Protein AF-A0A1G5MGB8-F1 (afdb_monomer)

Mean predicted aligned error: 14.26 Å

Radius of gyration: 26.63 Å; Cα contacts (8 Å, |Δi|>4): 140; chains: 1; bounding box: 80×31×88 Å

pLDDT: mean 70.7, std 16.11, range [37.38, 91.5]

Organism: NCBI:txid1120955

Secondary structure (DSSP, 8-state):
--SSSHHHHHHHHHHHHHHHHHHHHHHHHHHHHHHHHHHHHHHHHHHHHHHHHHHHHHHS-TTS-HHHHHHHHHHHHHHH-HHHHHHHHHHHHHHHHTT--------HHHHHHHHHHHH-HHHHHHHHHHHHHHHHHHHHHH-SS-HHHHHHHHHH--HHHHHHHHHHHHHHHHSTTS--------TT-PPP--------

Sequence (200 aa):
MTEMIGGALFRDVGIWLPLLVALFVAAYWRVWRLEQRADVLDLAREASEDFYDMAESVLSDPAAPEEVKRALYDVARAVTEQDAGHEIYQLVLQSTLKEELRPRAKGGLTTAMDQLRRHRSDLYENAEGAFRAGLAAILLGHAGFDRKMSVTVVRSARYPILMRLVEMIEKFFSGPDGVRLSDGDTSNRPGPSAGCADAA

Solvent-accessible surface area (backbone atoms only — not comparable to full-atom values): 11384 Å² total; per-residue (Å²): 144,81,80,83,69,70,63,61,63,57,58,53,52,66,56,51,50,59,50,52,50,52,51,50,52,51,50,50,54,51,51,54,55,47,52,56,48,49,59,38,46,52,52,14,46,52,24,41,52,54,14,50,62,27,39,49,62,41,62,72,36,88,84,50,54,67,58,56,46,51,44,50,52,50,44,50,47,26,58,70,35,68,69,54,16,44,54,51,42,52,52,51,51,54,38,62,73,64,65,62,75,60,90,70,80,85,50,71,50,57,50,50,49,56,47,30,52,75,78,37,52,70,57,29,51,31,46,54,48,14,57,50,22,30,52,37,15,24,37,42,64,54,49,82,85,48,72,71,60,43,55,52,50,59,77,63,52,51,67,73,53,47,53,49,55,48,55,48,50,41,45,49,65,69,37,100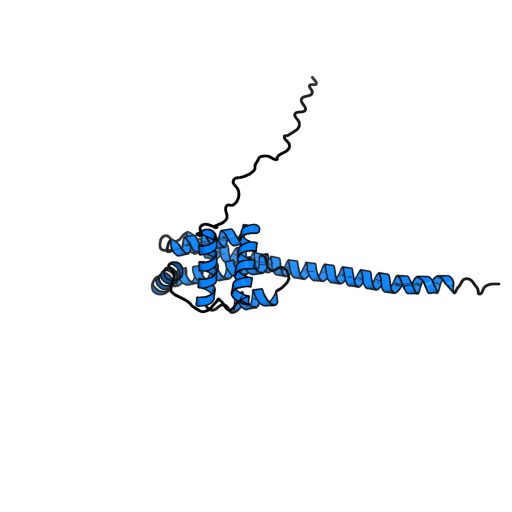,77,24,73,83,74,65,78,79,80,73,87,74,69,83,71,83,80,85,75,86,73,90,79,134

Nearest PDB structures (foldseek):
  4daj-assembly6_D  TM=2.825E-01  e=1.770E+00  Rattus norvegicus
  8j07-assembly1_8G  TM=2.361E-01  e=3.016E+00  Homo sapiens

Structure (mmCIF, N/CA/C/O backbone):
data_AF-A0A1G5MGB8-F1
#
_entry.id   AF-A0A1G5MGB8-F1
#
loop_
_atom_site.group_PDB
_atom_site.id
_atom_site.type_symbol
_atom_site.label_atom_id
_atom_site.label_alt_id
_atom_site.label_comp_id
_atom_site.label_asym_id
_atom_site.label_entity_id
_atom_site.label_seq_id
_atom_site.pdbx_PDB_ins_code
_atom_site.Cartn_x
_atom_site.Cartn_y
_atom_site.Cartn_z
_atom_site.occupancy
_atom_site.B_iso_or_equiv
_atom_site.auth_seq_id
_atom_site.auth_comp_id
_atom_site.auth_asym_id
_atom_site.auth_atom_id
_atom_site.pdbx_PDB_model_num
ATOM 1 N N . MET A 1 1 ? 40.530 -7.115 -64.329 1.00 50.44 1 MET A N 1
ATOM 2 C CA . MET A 1 1 ? 39.493 -6.143 -63.909 1.00 50.44 1 MET A CA 1
ATOM 3 C C . MET A 1 1 ? 38.501 -6.830 -62.967 1.00 50.44 1 MET A C 1
ATOM 5 O O . MET A 1 1 ? 37.344 -7.000 -63.320 1.00 50.44 1 MET A O 1
ATOM 9 N N . THR A 1 2 ? 38.942 -7.272 -61.787 1.00 53.19 2 THR A N 1
ATOM 10 C CA . THR A 1 2 ? 38.096 -8.055 -60.855 1.00 53.19 2 THR A CA 1
ATOM 11 C C . THR A 1 2 ? 38.313 -7.701 -59.380 1.00 53.19 2 THR A C 1
ATOM 13 O O . THR A 1 2 ? 37.745 -8.355 -58.518 1.00 53.19 2 THR A O 1
ATOM 16 N N . GLU A 1 3 ? 39.064 -6.640 -59.061 1.00 53.12 3 GLU A N 1
ATOM 17 C CA . GLU A 1 3 ? 39.372 -6.282 -57.662 1.00 53.12 3 GLU A CA 1
ATOM 18 C C . GLU A 1 3 ? 38.582 -5.086 -57.102 1.00 53.12 3 GLU A C 1
ATOM 20 O O . GLU A 1 3 ? 38.724 -4.759 -55.930 1.00 53.12 3 GLU A O 1
ATOM 25 N N . MET A 1 4 ? 37.699 -4.442 -57.874 1.00 53.97 4 MET A N 1
ATOM 26 C CA . MET A 1 4 ? 37.027 -3.211 -57.411 1.00 53.97 4 MET A CA 1
ATOM 27 C C . MET A 1 4 ? 35.631 -3.390 -56.790 1.00 53.97 4 MET A C 1
ATOM 29 O O . MET A 1 4 ? 35.046 -2.406 -56.352 1.00 53.97 4 MET A O 1
ATOM 33 N N . ILE A 1 5 ? 35.090 -4.611 -56.693 1.00 55.75 5 ILE A N 1
ATOM 34 C CA . ILE A 1 5 ? 33.711 -4.822 -56.193 1.00 55.75 5 ILE A CA 1
ATOM 35 C C . ILE A 1 5 ? 33.676 -5.243 -54.705 1.00 55.75 5 ILE A C 1
ATOM 37 O O . ILE A 1 5 ? 32.670 -5.048 -54.028 1.00 55.75 5 ILE A O 1
ATOM 41 N N . GLY A 1 6 ? 34.787 -5.731 -54.139 1.00 51.41 6 GLY A N 1
ATOM 42 C CA . GLY A 1 6 ? 34.826 -6.233 -52.754 1.00 51.41 6 GLY A CA 1
ATOM 43 C C . GLY A 1 6 ? 34.806 -5.164 -51.649 1.00 51.41 6 GLY A C 1
ATOM 44 O O . GLY A 1 6 ? 34.454 -5.469 -50.512 1.00 51.41 6 GLY A O 1
ATOM 45 N N . GLY A 1 7 ? 35.159 -3.911 -51.957 1.00 52.97 7 GLY A N 1
ATOM 46 C CA . GLY A 1 7 ? 35.326 -2.853 -50.948 1.00 52.97 7 GLY A CA 1
ATOM 47 C C . GLY A 1 7 ? 34.038 -2.131 -50.530 1.00 52.97 7 GLY A C 1
ATOM 48 O O . GLY A 1 7 ? 33.951 -1.647 -49.403 1.00 52.97 7 GLY A O 1
ATOM 49 N N . ALA A 1 8 ? 33.030 -2.065 -51.406 1.00 53.06 8 ALA A N 1
ATOM 50 C CA . ALA A 1 8 ? 31.786 -1.341 -51.122 1.00 53.06 8 ALA A CA 1
ATOM 51 C C . ALA A 1 8 ? 30.868 -2.120 -50.162 1.00 53.06 8 ALA A C 1
ATOM 53 O O . ALA A 1 8 ? 30.361 -1.555 -49.198 1.00 53.06 8 ALA A O 1
ATOM 54 N N . LEU A 1 9 ? 30.752 -3.440 -50.350 1.00 53.44 9 LEU A N 1
ATOM 55 C CA . LEU A 1 9 ? 29.921 -4.307 -49.504 1.00 53.44 9 LEU A CA 1
ATOM 56 C C . LEU A 1 9 ? 30.418 -4.388 -48.050 1.00 53.44 9 LEU A C 1
ATOM 58 O O . LEU A 1 9 ? 29.609 -4.442 -47.129 1.00 53.44 9 LEU A O 1
ATOM 62 N N . PHE A 1 10 ? 31.732 -4.341 -47.814 1.00 52.97 10 PHE A N 1
ATOM 63 C CA . PHE A 1 10 ? 32.290 -4.398 -46.455 1.00 52.97 10 PHE A CA 1
ATOM 64 C C . PHE A 1 10 ? 32.086 -3.104 -45.655 1.00 52.97 10 PHE A C 1
ATOM 66 O O . PHE A 1 10 ? 31.987 -3.142 -44.427 1.00 52.97 10 PHE A O 1
ATOM 73 N N . ARG A 1 11 ? 32.006 -1.955 -46.337 1.00 57.09 11 ARG A N 1
ATOM 74 C CA . ARG A 1 11 ? 31.851 -0.645 -45.695 1.00 57.09 11 ARG A CA 1
ATOM 75 C C . ARG A 1 11 ? 30.416 -0.400 -45.224 1.00 57.09 11 ARG A C 1
ATOM 77 O O . ARG A 1 11 ? 30.234 0.175 -44.154 1.00 57.09 11 ARG A O 1
ATOM 84 N N . ASP A 1 12 ? 29.430 -0.905 -45.962 1.00 59.41 12 ASP A N 1
ATOM 85 C CA . ASP A 1 12 ? 28.025 -0.841 -45.552 1.00 59.41 12 ASP A CA 1
ATOM 86 C C . ASP A 1 12 ? 27.733 -1.806 -44.392 1.00 59.41 12 ASP A C 1
ATOM 88 O O . ASP A 1 12 ? 27.116 -1.412 -43.401 1.00 59.41 12 ASP A O 1
ATOM 92 N N . VAL A 1 13 ? 28.254 -3.040 -44.429 1.00 60.91 13 VAL A N 1
ATOM 93 C CA . VAL A 1 13 ? 28.070 -4.030 -43.343 1.00 60.91 13 VAL A CA 1
ATOM 94 C C . VAL A 1 13 ? 28.601 -3.517 -41.995 1.00 60.91 13 VAL A C 1
ATOM 96 O O . VAL A 1 13 ? 27.987 -3.769 -40.956 1.00 60.91 13 VAL A O 1
ATOM 99 N N . GLY A 1 14 ? 29.688 -2.736 -42.001 1.00 66.00 14 GLY A N 1
ATOM 100 C CA . GLY A 1 14 ? 30.267 -2.142 -40.792 1.00 66.00 14 GLY A CA 1
ATOM 101 C C . GLY A 1 14 ? 29.376 -1.112 -40.083 1.00 66.00 14 GLY A C 1
ATOM 102 O O . GLY A 1 14 ? 29.539 -0.909 -38.883 1.00 66.00 14 GLY A O 1
ATOM 103 N N . ILE A 1 15 ? 28.420 -0.491 -40.786 1.00 76.38 15 ILE A N 1
ATOM 104 C CA . ILE A 1 15 ? 27.471 0.487 -40.220 1.00 76.38 15 ILE A CA 1
ATOM 105 C C . ILE A 1 15 ? 26.174 -0.204 -39.782 1.00 76.38 15 ILE A C 1
ATOM 107 O O . ILE A 1 15 ? 25.608 0.143 -38.745 1.00 76.38 15 ILE A O 1
ATOM 111 N N . TRP A 1 16 ? 25.721 -1.218 -40.522 1.00 78.50 16 TRP A N 1
ATOM 112 C CA . TRP A 1 16 ? 24.503 -1.963 -40.186 1.00 78.50 16 TRP A CA 1
ATOM 113 C C . TRP A 1 16 ? 24.659 -2.832 -38.935 1.00 78.50 16 TRP A C 1
ATOM 115 O O . TRP A 1 16 ? 23.718 -2.945 -38.151 1.00 78.50 16 TRP A O 1
ATOM 125 N N . LEU A 1 17 ? 25.846 -3.401 -38.701 1.00 81.31 17 LEU A N 1
ATOM 126 C CA . LEU A 1 17 ? 26.113 -4.247 -37.535 1.00 81.31 17 LEU A CA 1
ATOM 127 C C . LEU A 1 17 ? 25.929 -3.517 -36.182 1.00 81.31 17 LEU A C 1
ATOM 129 O O . LEU A 1 17 ? 25.163 -4.016 -35.356 1.00 81.31 17 LEU A O 1
ATOM 133 N N . PRO A 1 18 ? 26.537 -2.339 -35.920 1.00 83.25 18 PRO A N 1
ATOM 134 C CA . PRO A 1 18 ? 26.309 -1.611 -34.670 1.00 83.25 18 PRO A CA 1
ATOM 135 C C . PRO A 1 18 ? 24.872 -1.093 -34.542 1.00 83.25 18 PRO A C 1
ATOM 137 O O . PRO A 1 18 ? 24.363 -1.010 -33.428 1.00 83.25 18 PRO A O 1
ATOM 140 N N . LEU A 1 19 ? 24.194 -0.795 -35.656 1.00 84.00 19 LEU A N 1
ATOM 141 C CA . LEU A 1 19 ? 22.783 -0.398 -35.665 1.00 84.00 19 LEU A CA 1
ATOM 142 C C . LEU A 1 19 ? 21.877 -1.550 -35.213 1.00 84.00 19 LEU A C 1
ATOM 144 O O . LEU A 1 19 ? 21.017 -1.353 -34.357 1.00 84.00 19 LEU A O 1
ATOM 148 N N . LEU A 1 20 ? 22.116 -2.762 -35.721 1.00 86.69 20 LEU A N 1
ATOM 149 C CA . LEU A 1 20 ? 21.413 -3.972 -35.290 1.00 86.69 20 LEU A CA 1
ATOM 150 C C . LEU A 1 20 ? 21.699 -4.301 -33.824 1.00 86.69 20 LEU A C 1
ATOM 152 O O . LEU A 1 20 ? 20.770 -4.621 -33.086 1.00 86.69 20 LEU A O 1
ATOM 156 N N . VAL A 1 21 ? 22.952 -4.170 -33.377 1.00 87.62 21 VAL A N 1
ATOM 157 C CA . VAL A 1 21 ? 23.316 -4.365 -31.965 1.00 87.62 21 VAL A CA 1
ATOM 158 C C . VAL A 1 21 ? 22.625 -3.329 -31.078 1.00 87.62 21 VAL A C 1
ATOM 160 O O . VAL A 1 21 ? 22.047 -3.700 -30.062 1.00 87.62 21 VAL A O 1
ATOM 163 N N . ALA A 1 22 ? 22.610 -2.050 -31.458 1.00 86.50 22 ALA A N 1
ATOM 164 C CA . ALA A 1 22 ? 21.928 -1.002 -30.700 1.00 86.50 22 ALA A CA 1
ATOM 165 C C . ALA A 1 22 ? 20.413 -1.245 -30.617 1.00 86.50 22 ALA A C 1
ATOM 167 O O . ALA A 1 22 ? 19.818 -1.083 -29.551 1.00 86.50 22 ALA A O 1
ATOM 168 N N . LEU A 1 23 ? 19.794 -1.682 -31.716 1.00 89.00 23 LEU A N 1
ATOM 169 C CA . LEU A 1 23 ? 18.370 -2.0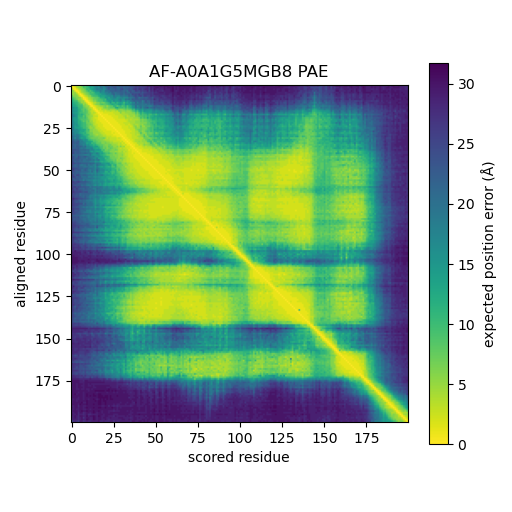08 -31.768 1.00 89.00 23 LEU A CA 1
ATOM 170 C C . LEU A 1 23 ? 18.057 -3.243 -30.911 1.00 89.00 23 LEU A C 1
ATOM 172 O O . LEU A 1 23 ? 17.085 -3.231 -30.158 1.00 89.00 23 LEU A O 1
ATOM 176 N N . PHE A 1 24 ? 18.918 -4.263 -30.943 1.00 88.75 24 PHE A N 1
ATOM 177 C CA . PHE A 1 24 ? 18.805 -5.444 -30.089 1.00 88.75 24 PHE A CA 1
ATOM 178 C C . PHE A 1 24 ? 18.961 -5.093 -28.607 1.00 88.75 24 PHE A C 1
ATOM 180 O O . PHE A 1 24 ? 18.148 -5.519 -27.795 1.00 88.75 24 PHE A O 1
ATOM 187 N N . VAL A 1 25 ? 19.942 -4.260 -28.248 1.00 88.81 25 VAL A N 1
ATOM 188 C CA . VAL A 1 25 ? 20.123 -3.769 -26.873 1.00 88.81 25 VAL A CA 1
ATOM 189 C C . VAL A 1 25 ? 18.907 -2.962 -26.427 1.00 88.81 25 VAL A C 1
ATOM 191 O O . VAL A 1 25 ? 18.418 -3.182 -25.324 1.00 88.81 25 VAL A O 1
ATOM 194 N N . ALA A 1 26 ? 18.368 -2.078 -27.271 1.00 85.75 26 ALA A N 1
ATOM 195 C CA . ALA A 1 26 ? 17.172 -1.300 -26.955 1.00 85.75 26 ALA A CA 1
ATOM 196 C C . ALA A 1 26 ? 15.925 -2.185 -26.780 1.00 85.75 26 ALA A C 1
ATOM 198 O O . ALA A 1 26 ? 15.147 -1.977 -25.847 1.00 85.75 26 ALA A O 1
ATOM 199 N N . ALA A 1 27 ? 15.746 -3.190 -27.643 1.00 84.69 27 ALA A N 1
ATOM 200 C CA . ALA A 1 27 ? 14.667 -4.167 -27.537 1.00 84.69 27 ALA A CA 1
ATOM 201 C C . ALA A 1 27 ? 14.809 -5.021 -26.271 1.00 84.69 27 ALA A C 1
ATOM 203 O O . ALA A 1 27 ? 13.848 -5.151 -25.516 1.00 84.69 27 ALA A O 1
ATOM 204 N N . TYR A 1 28 ? 16.015 -5.514 -25.985 1.00 86.62 28 TYR A N 1
ATOM 205 C CA . TYR A 1 28 ? 16.331 -6.256 -24.768 1.00 86.62 28 TYR A CA 1
ATOM 206 C C . TYR A 1 28 ? 16.045 -5.422 -23.516 1.00 86.62 28 TYR A C 1
ATOM 208 O O . TYR A 1 28 ? 15.374 -5.885 -22.599 1.00 86.62 28 TYR A O 1
ATOM 216 N N . TRP A 1 29 ? 16.455 -4.150 -23.501 1.00 83.69 29 TRP A N 1
ATOM 217 C CA . TRP A 1 29 ? 16.149 -3.229 -22.405 1.00 83.69 29 TRP A CA 1
ATOM 218 C C . TRP A 1 29 ? 14.648 -3.004 -22.224 1.00 83.69 29 TRP A C 1
ATOM 220 O O . TRP A 1 29 ? 14.164 -2.876 -21.099 1.00 83.69 29 TRP A O 1
ATOM 230 N N . ARG A 1 30 ? 13.897 -2.950 -23.328 1.00 77.75 30 ARG A N 1
ATOM 231 C CA . ARG A 1 30 ? 12.441 -2.803 -23.298 1.00 77.75 30 ARG A CA 1
ATOM 232 C C . ARG A 1 30 ? 11.768 -4.050 -22.729 1.00 77.75 30 ARG A C 1
ATOM 234 O O . ARG A 1 30 ? 10.901 -3.896 -21.880 1.00 77.75 30 ARG A O 1
ATOM 241 N N . VAL A 1 31 ? 12.181 -5.244 -23.152 1.00 79.31 31 VAL A N 1
ATOM 242 C CA . VAL A 1 31 ? 11.658 -6.522 -22.638 1.00 79.31 31 VAL A CA 1
ATOM 243 C C . VAL A 1 31 ? 11.987 -6.681 -21.158 1.00 79.31 31 VAL A C 1
ATOM 245 O O . VAL A 1 31 ? 11.083 -6.892 -20.359 1.00 79.31 31 VAL A O 1
ATOM 248 N N . TRP A 1 32 ? 13.238 -6.438 -20.767 1.00 77.56 32 TRP A N 1
ATOM 249 C CA . TRP A 1 32 ? 13.663 -6.502 -19.369 1.00 77.56 32 TRP A CA 1
ATOM 250 C C . TRP A 1 32 ? 12.877 -5.540 -18.463 1.00 77.56 32 TRP A C 1
ATOM 252 O O . TRP A 1 32 ? 12.488 -5.893 -17.352 1.00 77.56 32 TRP A O 1
ATOM 262 N N . ARG A 1 33 ? 12.567 -4.324 -18.940 1.00 73.00 33 ARG A N 1
ATOM 263 C CA . ARG A 1 33 ? 11.677 -3.399 -18.214 1.00 73.00 33 ARG A CA 1
ATOM 264 C C . ARG A 1 33 ? 10.239 -3.900 -18.107 1.00 73.00 33 ARG A C 1
ATOM 266 O O . ARG A 1 33 ? 9.563 -3.540 -17.148 1.00 73.00 33 ARG A O 1
ATOM 273 N N . LEU A 1 34 ? 9.741 -4.622 -19.108 1.00 72.44 34 LEU A N 1
ATOM 274 C CA . LEU A 1 34 ? 8.379 -5.156 -19.097 1.00 72.44 34 LEU A CA 1
ATOM 275 C C . LEU A 1 34 ? 8.262 -6.330 -18.124 1.00 72.44 34 LEU A C 1
ATOM 277 O O . LEU A 1 34 ? 7.314 -6.347 -17.349 1.00 72.44 34 LEU A O 1
ATOM 281 N N . GLU A 1 35 ? 9.249 -7.226 -18.091 1.00 76.00 35 GLU A N 1
ATOM 282 C CA . GLU A 1 35 ? 9.320 -8.318 -17.108 1.00 76.00 35 GLU A CA 1
ATOM 283 C C . GLU A 1 35 ? 9.342 -7.777 -15.676 1.00 76.00 35 GLU A C 1
ATOM 285 O O . GLU A 1 35 ? 8.520 -8.163 -14.855 1.00 76.00 35 GLU A O 1
ATOM 290 N N . GLN A 1 36 ? 10.178 -6.773 -15.393 1.00 71.19 36 GLN A N 1
ATOM 291 C CA . GLN A 1 36 ? 10.198 -6.150 -14.064 1.00 71.19 36 GLN A CA 1
ATOM 292 C C . GLN A 1 36 ? 8.873 -5.503 -13.664 1.00 71.19 36 GLN A C 1
ATOM 294 O O . GLN A 1 36 ? 8.557 -5.434 -12.479 1.00 71.19 36 GLN A O 1
ATOM 299 N N . ARG A 1 37 ? 8.120 -4.973 -14.632 1.00 69.06 37 ARG A N 1
ATOM 300 C CA . ARG A 1 37 ? 6.794 -4.410 -14.367 1.00 69.06 37 ARG A CA 1
ATOM 301 C C . ARG A 1 37 ? 5.775 -5.504 -14.092 1.00 69.06 37 ARG A C 1
ATOM 303 O O . ARG A 1 37 ? 4.953 -5.304 -13.211 1.00 69.06 37 ARG A O 1
ATOM 310 N N . ALA A 1 38 ? 5.845 -6.623 -14.809 1.00 75.50 38 ALA A N 1
ATOM 311 C CA . ALA A 1 38 ? 4.981 -7.771 -14.566 1.00 75.50 38 ALA A CA 1
ATOM 312 C C . ALA A 1 38 ? 5.187 -8.313 -13.144 1.00 75.50 38 ALA A C 1
ATOM 314 O O . ALA A 1 38 ? 4.231 -8.340 -12.381 1.00 75.50 38 ALA A O 1
ATOM 315 N N . ASP A 1 39 ? 6.437 -8.559 -12.732 1.00 74.81 39 ASP A N 1
ATOM 316 C CA . ASP A 1 39 ? 6.750 -9.044 -11.378 1.00 74.81 39 ASP A CA 1
ATOM 317 C C . ASP A 1 39 ? 6.229 -8.106 -10.272 1.00 74.81 39 ASP A C 1
ATOM 319 O O . ASP A 1 39 ? 5.788 -8.542 -9.211 1.00 74.81 39 ASP A O 1
ATOM 323 N N . VAL A 1 40 ? 6.312 -6.788 -10.488 1.00 72.94 40 VAL A N 1
ATOM 324 C CA . VAL A 1 40 ? 5.832 -5.794 -9.515 1.00 72.94 40 VAL A CA 1
ATOM 325 C C . VAL A 1 40 ? 4.307 -5.751 -9.468 1.00 72.94 40 VAL A C 1
ATOM 327 O O . VAL A 1 40 ? 3.751 -5.587 -8.385 1.00 72.94 40 VAL A O 1
ATOM 330 N N . LEU A 1 41 ? 3.638 -5.906 -10.610 1.00 76.75 41 LEU A N 1
ATOM 331 C CA . LEU A 1 41 ? 2.180 -5.969 -10.671 1.00 76.75 41 LEU A CA 1
ATOM 332 C C . LEU A 1 41 ? 1.645 -7.260 -10.051 1.00 76.75 41 LEU A C 1
ATOM 334 O O . LEU A 1 41 ? 0.631 -7.204 -9.365 1.00 76.75 41 LEU A O 1
ATOM 338 N N . ASP A 1 42 ? 2.344 -8.381 -10.219 1.00 79.81 42 ASP A N 1
ATOM 339 C CA . ASP A 1 42 ? 1.985 -9.646 -9.575 1.00 79.81 42 ASP A CA 1
ATOM 340 C C . ASP A 1 42 ? 2.105 -9.536 -8.048 1.00 79.81 42 ASP A C 1
ATOM 342 O O . ASP A 1 42 ? 1.177 -9.899 -7.332 1.00 79.81 42 ASP A O 1
ATOM 346 N N . LEU A 1 43 ? 3.179 -8.918 -7.540 1.00 78.50 43 LEU A N 1
ATOM 347 C CA . LEU A 1 43 ? 3.320 -8.625 -6.106 1.00 78.50 43 LEU A CA 1
ATOM 348 C C . LEU A 1 43 ? 2.278 -7.617 -5.596 1.00 78.50 43 LEU A C 1
ATOM 350 O O . LEU A 1 43 ? 1.813 -7.728 -4.465 1.00 78.50 43 LEU A O 1
ATOM 354 N N . ALA A 1 44 ? 1.922 -6.610 -6.399 1.00 80.25 44 ALA A N 1
ATOM 355 C CA . ALA A 1 44 ? 0.870 -5.657 -6.045 1.00 80.25 44 ALA A CA 1
ATOM 356 C C . ALA A 1 44 ? -0.499 -6.343 -5.978 1.00 80.25 44 ALA A C 1
ATOM 358 O O . ALA A 1 44 ? -1.304 -6.024 -5.105 1.00 80.25 44 ALA A O 1
ATOM 359 N N . ARG A 1 45 ? -0.742 -7.297 -6.882 1.00 83.06 45 ARG A N 1
ATOM 360 C CA . ARG A 1 45 ? -1.949 -8.114 -6.907 1.00 83.06 45 ARG A CA 1
ATOM 361 C C . ARG A 1 45 ? -2.025 -9.024 -5.687 1.00 83.06 45 ARG A C 1
ATOM 363 O O . ARG A 1 45 ? -3.039 -8.982 -5.003 1.00 83.06 45 ARG A O 1
ATOM 370 N N . GLU A 1 46 ? -0.961 -9.760 -5.382 1.00 86.44 46 GLU A N 1
ATOM 371 C CA . GLU A 1 46 ? -0.871 -10.601 -4.179 1.00 86.44 46 GLU A CA 1
ATOM 372 C C . GLU A 1 46 ? -1.135 -9.768 -2.915 1.00 86.44 46 GLU A C 1
ATOM 374 O O . GLU A 1 46 ? -2.005 -10.100 -2.119 1.00 86.44 46 GLU A O 1
ATOM 379 N N . ALA A 1 47 ? -0.502 -8.596 -2.798 1.00 82.75 47 ALA A N 1
ATOM 380 C CA . ALA A 1 47 ? -0.750 -7.681 -1.686 1.00 82.75 47 ALA A CA 1
ATOM 381 C C . ALA A 1 47 ? -2.191 -7.137 -1.641 1.00 82.75 47 ALA A C 1
ATOM 383 O O . ALA A 1 47 ? -2.704 -6.843 -0.562 1.00 82.75 47 ALA A O 1
ATOM 384 N N . SER A 1 48 ? -2.850 -6.966 -2.791 1.00 85.81 48 SER A N 1
ATOM 385 C CA . SER A 1 48 ? -4.254 -6.547 -2.834 1.00 85.81 48 SER A CA 1
ATOM 386 C C . SER A 1 48 ? -5.200 -7.671 -2.416 1.00 85.81 48 SER A C 1
ATOM 388 O O . SER A 1 48 ? -6.158 -7.407 -1.699 1.00 85.81 48 SER A O 1
ATOM 390 N N . GLU A 1 49 ? -4.912 -8.914 -2.807 1.00 88.94 49 GLU A N 1
ATOM 391 C CA . GLU A 1 49 ? -5.678 -10.098 -2.407 1.00 88.94 49 GLU A CA 1
ATOM 392 C C . GLU A 1 49 ? -5.550 -10.307 -0.886 1.00 88.94 49 GLU A C 1
ATOM 394 O O . GLU A 1 49 ? -6.566 -10.323 -0.190 1.00 88.94 49 GLU A O 1
ATOM 399 N N . ASP A 1 50 ? -4.323 -10.271 -0.351 1.00 88.38 50 ASP A N 1
ATOM 400 C CA . ASP A 1 50 ? -4.051 -10.307 1.095 1.00 88.38 50 ASP A CA 1
ATOM 401 C C . ASP A 1 50 ? -4.782 -9.188 1.857 1.00 88.38 50 ASP A C 1
ATOM 403 O O . ASP A 1 50 ? -5.295 -9.389 2.961 1.00 88.38 50 ASP A O 1
ATOM 407 N N . PHE A 1 51 ? -4.832 -7.984 1.277 1.00 90.81 51 PHE A N 1
ATOM 408 C CA . PHE A 1 51 ? -5.563 -6.864 1.859 1.00 90.81 51 PHE A CA 1
ATOM 409 C C . PHE A 1 51 ? -7.058 -7.162 1.976 1.00 90.81 51 PHE A C 1
ATOM 411 O O . PHE A 1 51 ? -7.618 -6.944 3.051 1.00 90.81 51 PHE A O 1
ATOM 418 N N . TYR A 1 52 ? -7.703 -7.636 0.906 1.00 90.56 52 TYR A N 1
ATOM 419 C CA . TYR A 1 52 ? -9.142 -7.905 0.917 1.00 90.56 52 TYR A CA 1
ATOM 420 C C . TYR A 1 52 ? -9.508 -9.031 1.875 1.00 90.56 52 TYR A C 1
ATOM 422 O O . TYR A 1 52 ? -10.449 -8.860 2.649 1.00 90.56 52 TYR A O 1
ATOM 430 N N . ASP A 1 53 ? -8.733 -10.115 1.893 1.00 91.31 53 ASP A N 1
ATOM 431 C CA . ASP A 1 53 ? -8.969 -11.252 2.785 1.00 91.31 53 ASP A CA 1
ATOM 432 C C . ASP A 1 53 ? -8.913 -10.819 4.260 1.00 91.31 53 ASP A C 1
ATOM 434 O O . ASP A 1 53 ? -9.795 -11.129 5.070 1.00 91.31 53 ASP A O 1
ATOM 438 N N . MET A 1 54 ? -7.897 -10.029 4.624 1.00 90.50 54 MET A N 1
ATOM 439 C CA . MET A 1 54 ? -7.756 -9.515 5.986 1.00 90.50 54 MET A CA 1
ATOM 440 C C . MET A 1 54 ? -8.810 -8.448 6.308 1.00 90.50 54 MET A C 1
ATOM 442 O O . MET A 1 54 ? -9.378 -8.460 7.404 1.00 90.50 54 MET A O 1
ATOM 446 N N . ALA A 1 55 ? -9.116 -7.546 5.372 1.00 89.31 55 ALA A N 1
ATOM 447 C CA . ALA A 1 55 ? -10.102 -6.488 5.568 1.00 89.31 55 ALA A CA 1
ATOM 448 C C . ALA A 1 55 ? -11.523 -7.045 5.728 1.00 89.31 55 ALA A C 1
ATOM 450 O O . ALA A 1 55 ? -12.261 -6.567 6.589 1.00 89.31 55 ALA A O 1
ATOM 451 N N . GLU A 1 56 ? -11.903 -8.076 4.968 1.00 91.50 56 GLU A N 1
ATOM 452 C CA . GLU A 1 56 ? -13.218 -8.718 5.068 1.00 91.50 56 GLU A CA 1
ATOM 453 C C . GLU A 1 56 ? -13.462 -9.265 6.480 1.00 91.50 56 GLU A C 1
ATOM 455 O O . GLU A 1 56 ? -14.529 -9.041 7.061 1.00 91.50 56 GLU A O 1
ATOM 460 N N . SER A 1 57 ? -12.447 -9.894 7.083 1.00 88.75 57 SER A N 1
ATOM 461 C CA . SER A 1 57 ? -12.539 -10.412 8.454 1.00 88.75 57 SER A CA 1
ATOM 462 C C . SER A 1 57 ? -12.798 -9.316 9.499 1.00 88.75 57 SER A C 1
ATOM 464 O O . SER A 1 57 ? -13.509 -9.541 10.476 1.00 88.75 57 SER A O 1
ATOM 466 N N . VAL A 1 58 ? -12.274 -8.106 9.280 1.00 89.00 58 VAL A N 1
ATOM 467 C CA . VAL A 1 58 ? -12.444 -6.966 10.194 1.00 89.00 58 VAL A CA 1
ATOM 468 C C . VAL A 1 58 ? -13.766 -6.239 9.933 1.00 89.00 58 VAL A C 1
ATOM 470 O O . VAL A 1 58 ? -14.441 -5.818 10.871 1.00 89.00 58 VAL A O 1
ATOM 473 N N . LEU A 1 59 ? -14.168 -6.094 8.668 1.00 89.44 59 LEU A N 1
ATOM 474 C CA . LEU A 1 59 ? -15.401 -5.403 8.279 1.00 89.44 59 LEU A CA 1
ATOM 475 C C . LEU A 1 59 ? -16.659 -6.189 8.669 1.00 89.44 59 LEU A C 1
ATOM 477 O O . LEU A 1 59 ? -17.651 -5.586 9.095 1.00 89.44 59 LEU A O 1
ATOM 481 N N . SER A 1 60 ? -16.603 -7.518 8.551 1.00 89.44 60 SER A N 1
ATOM 482 C CA . SER A 1 60 ? -17.698 -8.426 8.910 1.00 89.44 60 SER A CA 1
ATOM 483 C C . SER A 1 60 ? -17.900 -8.569 10.423 1.00 89.44 60 SER A C 1
ATOM 485 O O . SER A 1 60 ? -18.992 -8.940 10.860 1.00 89.44 60 SER A O 1
ATOM 487 N N . ASP A 1 61 ? -16.899 -8.221 11.238 1.00 87.38 61 ASP A N 1
ATOM 488 C CA . ASP A 1 61 ? -17.000 -8.311 12.690 1.00 87.38 61 ASP A CA 1
ATOM 489 C C . ASP A 1 61 ? -17.756 -7.097 13.286 1.00 87.38 61 ASP A C 1
ATOM 491 O O . ASP A 1 61 ? -17.354 -5.939 13.103 1.00 87.38 61 ASP A O 1
ATOM 495 N N . PRO A 1 62 ? -18.860 -7.305 14.029 1.00 85.25 62 PRO A N 1
ATOM 496 C CA . PRO A 1 62 ? -19.615 -6.216 14.650 1.00 85.25 62 PRO A CA 1
ATOM 497 C C . PRO A 1 62 ? -18.874 -5.532 15.810 1.00 85.25 62 PRO A C 1
ATOM 499 O O . PRO A 1 62 ? -19.242 -4.424 16.186 1.00 85.25 62 PRO A O 1
ATOM 502 N N . ALA A 1 63 ? -17.853 -6.168 16.390 1.00 85.25 63 ALA A N 1
ATOM 503 C CA . ALA A 1 63 ? -17.039 -5.607 17.466 1.00 85.25 63 ALA A CA 1
ATOM 504 C C . ALA A 1 63 ? -15.872 -4.748 16.957 1.00 85.25 63 ALA A C 1
ATOM 506 O O . ALA A 1 63 ? -15.180 -4.127 17.768 1.00 85.25 63 ALA A O 1
ATOM 507 N N . ALA A 1 64 ? -15.626 -4.714 15.644 1.00 85.00 64 ALA A N 1
ATOM 508 C CA . ALA A 1 64 ? -14.601 -3.853 15.079 1.00 85.00 64 ALA A CA 1
ATOM 509 C C . ALA A 1 64 ? -15.040 -2.371 15.159 1.00 85.00 64 ALA A C 1
ATOM 511 O O . ALA A 1 64 ? -16.154 -2.046 14.741 1.00 85.00 64 ALA A O 1
ATOM 512 N N . PRO A 1 65 ? -14.187 -1.467 15.680 1.00 87.25 65 PRO A N 1
ATOM 513 C CA . PRO A 1 65 ? -14.470 -0.037 15.757 1.00 87.25 65 PRO A CA 1
ATOM 514 C C . PRO A 1 65 ? -14.770 0.576 14.389 1.00 87.25 65 PRO A C 1
ATOM 516 O O . PRO A 1 65 ? -14.107 0.265 13.396 1.00 87.25 65 PRO A O 1
ATOM 519 N N . GLU A 1 66 ? -15.720 1.506 14.351 1.00 86.31 66 GLU A N 1
ATOM 520 C CA . GLU A 1 66 ? -16.130 2.181 13.116 1.00 86.31 66 GLU A CA 1
ATOM 521 C C . GLU A 1 66 ? -14.994 2.991 12.480 1.00 86.31 66 GLU A C 1
ATOM 523 O O . GLU A 1 66 ? -14.895 3.059 11.258 1.00 86.31 66 GLU A O 1
ATOM 528 N N . GLU A 1 67 ? -14.091 3.558 13.282 1.00 84.50 67 GLU A N 1
ATOM 529 C CA . GLU A 1 67 ? -12.912 4.275 12.787 1.00 84.50 67 GLU A CA 1
ATOM 530 C C . GLU A 1 67 ? -11.997 3.355 11.968 1.00 84.50 67 GLU A C 1
ATOM 532 O O . GLU A 1 67 ? -11.489 3.748 10.920 1.00 84.50 67 GLU A O 1
ATOM 537 N N . VAL A 1 68 ? -11.827 2.104 12.407 1.00 84.62 68 VAL A N 1
ATOM 538 C CA . VAL A 1 68 ? -11.000 1.113 11.704 1.00 84.62 68 VAL A CA 1
ATOM 539 C C . VAL A 1 68 ? -11.686 0.646 10.428 1.00 84.62 68 VAL A C 1
ATOM 541 O O . VAL A 1 68 ? -11.031 0.537 9.394 1.00 84.62 68 VAL A O 1
ATOM 544 N N . LYS A 1 69 ? -13.008 0.440 10.465 1.00 87.06 69 LYS A N 1
ATOM 545 C CA . LYS A 1 69 ? -13.783 0.094 9.266 1.00 87.06 69 LYS A CA 1
ATOM 546 C C . LYS A 1 69 ? -13.695 1.187 8.205 1.00 87.06 69 LYS A C 1
ATOM 548 O O . LYS A 1 69 ? -13.417 0.882 7.050 1.00 87.06 69 LYS A O 1
ATOM 553 N N . ARG A 1 70 ? -13.873 2.456 8.588 1.00 86.88 70 ARG A N 1
ATOM 554 C CA . ARG A 1 70 ? -13.746 3.605 7.672 1.00 86.88 70 ARG A CA 1
ATOM 555 C C . ARG A 1 70 ? -12.357 3.691 7.056 1.00 86.88 70 ARG A C 1
ATOM 557 O O . ARG A 1 70 ? -12.248 3.764 5.840 1.00 86.88 70 ARG A O 1
ATOM 564 N N . ALA A 1 71 ? -11.313 3.580 7.874 1.00 84.56 71 ALA A N 1
ATOM 565 C CA . ALA A 1 71 ? -9.944 3.582 7.379 1.00 84.56 71 ALA A CA 1
ATOM 566 C C . ALA A 1 71 ? -9.672 2.424 6.399 1.00 84.56 71 ALA A C 1
ATOM 568 O O . ALA A 1 71 ? -8.976 2.614 5.404 1.00 84.56 71 ALA A O 1
ATOM 569 N N . LEU A 1 72 ? -10.233 1.231 6.636 1.00 88.06 72 LEU A N 1
ATOM 570 C CA . LEU A 1 72 ? -10.133 0.112 5.693 1.00 88.06 72 LEU A CA 1
ATOM 571 C C . LEU A 1 72 ? -10.868 0.393 4.378 1.00 88.06 72 LEU A C 1
ATOM 573 O O . LEU A 1 72 ? -10.332 0.070 3.322 1.00 88.06 72 LEU A O 1
ATOM 577 N N . TYR A 1 73 ? -12.042 1.030 4.412 1.00 88.88 73 TYR A N 1
ATOM 578 C CA . TYR A 1 73 ? -12.739 1.458 3.194 1.00 88.88 73 TYR A CA 1
ATOM 579 C C . TYR A 1 73 ? -11.942 2.495 2.397 1.00 88.88 73 TYR A C 1
ATOM 581 O O . TYR A 1 73 ? -11.846 2.379 1.177 1.00 88.88 73 TYR A O 1
ATOM 589 N N . ASP A 1 74 ? -11.333 3.471 3.069 1.00 85.69 74 ASP A N 1
ATOM 590 C CA . ASP A 1 74 ? -10.504 4.492 2.423 1.00 85.69 74 ASP A CA 1
ATOM 591 C C . ASP A 1 74 ? -9.261 3.877 1.760 1.00 85.69 74 ASP A C 1
ATOM 593 O O . ASP A 1 74 ? -8.902 4.221 0.631 1.00 85.69 74 ASP A O 1
ATOM 597 N N . VAL A 1 75 ? -8.624 2.908 2.426 1.00 85.44 75 VAL A N 1
ATOM 598 C CA . VAL A 1 75 ? -7.510 2.145 1.845 1.00 85.44 75 VAL A CA 1
ATOM 599 C C . VAL A 1 75 ? -7.987 1.276 0.682 1.00 85.44 75 VAL A C 1
ATOM 601 O O . VAL A 1 75 ? -7.332 1.268 -0.356 1.00 85.44 75 VAL A O 1
ATOM 604 N N . ALA A 1 76 ? -9.133 0.600 0.800 1.00 87.56 76 ALA A N 1
ATOM 605 C CA . ALA A 1 76 ? -9.701 -0.190 -0.293 1.00 87.56 76 ALA A CA 1
ATOM 606 C C . ALA A 1 76 ? -9.946 0.678 -1.529 1.00 87.56 76 ALA A C 1
ATOM 608 O O . ALA A 1 76 ? -9.541 0.320 -2.632 1.00 87.56 76 ALA A O 1
ATOM 609 N N . ARG A 1 77 ? -10.517 1.868 -1.326 1.00 84.75 77 ARG A N 1
ATOM 610 C CA . ARG A 1 77 ? -10.744 2.844 -2.387 1.00 84.75 77 ARG A CA 1
ATOM 611 C C . ARG A 1 77 ? 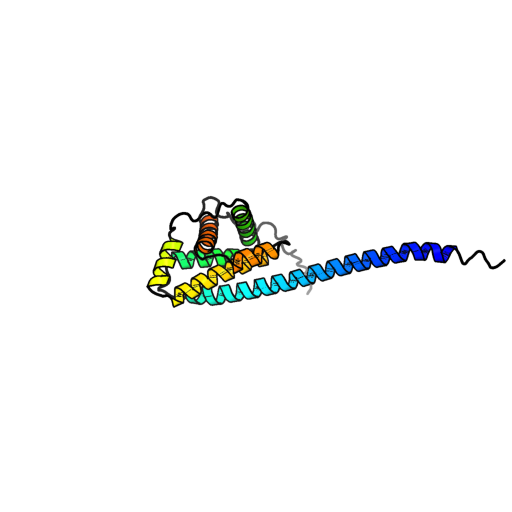-9.445 3.251 -3.075 1.00 84.75 77 ARG A C 1
ATOM 613 O O . ARG A 1 77 ? -9.385 3.256 -4.299 1.00 84.75 77 ARG A O 1
ATOM 620 N N . ALA A 1 78 ? -8.399 3.531 -2.304 1.00 83.62 78 ALA A N 1
ATOM 621 C CA . ALA A 1 78 ? -7.076 3.863 -2.825 1.00 83.62 78 ALA A CA 1
ATOM 622 C C . ALA A 1 78 ? -6.401 2.706 -3.586 1.00 83.62 78 ALA A C 1
ATOM 624 O O . ALA A 1 78 ? -5.615 2.945 -4.500 1.00 83.62 78 ALA A O 1
ATOM 625 N N . VAL A 1 79 ? -6.689 1.457 -3.212 1.00 83.94 79 VAL A N 1
ATOM 626 C CA . VAL A 1 79 ? -6.210 0.261 -3.922 1.00 83.94 79 VAL A CA 1
ATOM 627 C C . VAL A 1 79 ? -6.958 0.073 -5.249 1.00 83.94 79 VAL A C 1
ATOM 629 O O . VAL A 1 79 ? -6.338 -0.319 -6.235 1.00 83.94 79 VAL A O 1
ATOM 632 N N . THR A 1 80 ? -8.265 0.357 -5.302 1.00 83.12 80 THR A N 1
ATOM 633 C CA . THR A 1 80 ? -9.093 0.158 -6.509 1.00 83.12 80 THR A CA 1
ATOM 634 C C . THR A 1 80 ? -9.074 1.315 -7.500 1.00 83.12 80 THR A C 1
ATOM 636 O O . THR A 1 80 ? -9.120 1.091 -8.708 1.00 83.12 80 THR A O 1
ATOM 639 N N . GLU A 1 81 ? -9.089 2.554 -7.011 1.00 81.56 81 GLU A N 1
ATOM 640 C CA . GLU A 1 81 ? -9.229 3.749 -7.840 1.00 81.56 81 GLU A CA 1
ATOM 641 C C . GLU A 1 81 ? -7.842 4.260 -8.227 1.00 81.56 81 GLU A C 1
ATOM 643 O O . GLU A 1 81 ? -7.089 4.740 -7.382 1.00 81.56 81 GLU A O 1
ATOM 648 N N . GLN A 1 82 ? -7.513 4.183 -9.518 1.00 75.38 82 GLN A N 1
ATOM 649 C CA . GLN A 1 82 ? -6.189 4.550 -10.027 1.00 75.38 82 GLN A CA 1
ATOM 650 C C . GLN A 1 82 ? -5.808 6.007 -9.708 1.00 75.38 82 GLN A C 1
ATOM 652 O O . GLN A 1 82 ? -4.668 6.276 -9.330 1.00 75.38 82 GLN A O 1
ATOM 657 N N . ASP A 1 83 ? -6.750 6.947 -9.833 1.00 76.94 83 ASP A N 1
ATOM 658 C CA . ASP A 1 83 ? -6.487 8.367 -9.569 1.00 76.94 83 ASP A CA 1
ATOM 659 C C . ASP A 1 83 ? -6.244 8.619 -8.072 1.00 76.94 83 ASP A C 1
ATOM 661 O O . ASP A 1 83 ? -5.239 9.225 -7.695 1.00 76.94 83 ASP A O 1
ATOM 665 N N . ALA A 1 84 ? -7.096 8.063 -7.204 1.00 74.94 84 ALA A N 1
ATOM 666 C CA . ALA A 1 84 ? -6.949 8.190 -5.754 1.00 74.94 84 ALA A CA 1
ATOM 667 C C . ALA A 1 84 ? -5.677 7.490 -5.239 1.00 74.94 84 ALA A C 1
ATOM 669 O O . ALA A 1 84 ? -4.945 8.041 -4.414 1.00 74.94 84 ALA A O 1
ATOM 670 N N . GLY A 1 85 ? -5.373 6.299 -5.760 1.00 76.31 85 GLY A N 1
ATOM 671 C CA . GLY A 1 85 ? -4.155 5.557 -5.444 1.00 76.31 85 GLY A CA 1
ATOM 672 C C . GLY A 1 85 ? -2.887 6.301 -5.863 1.00 76.31 85 GLY A C 1
ATOM 673 O O . GLY A 1 85 ? -1.911 6.335 -5.107 1.00 76.31 85 GLY A O 1
ATOM 674 N N . HIS A 1 86 ? -2.905 6.967 -7.023 1.00 79.00 86 HIS A N 1
ATOM 675 C CA . HIS A 1 86 ? -1.783 7.781 -7.486 1.00 79.00 86 HIS A CA 1
ATOM 676 C C . HIS A 1 86 ? -1.561 9.031 -6.623 1.00 79.00 86 HIS A C 1
ATOM 678 O O . HIS A 1 86 ? -0.416 9.346 -6.284 1.00 79.00 86 HIS A O 1
ATOM 684 N N . GLU A 1 87 ? -2.626 9.731 -6.234 1.00 77.44 87 GLU A N 1
ATOM 685 C CA . GLU A 1 87 ? -2.528 10.908 -5.363 1.00 77.44 87 GLU A CA 1
ATOM 686 C C . GLU A 1 87 ? -2.004 10.539 -3.971 1.00 77.44 87 GLU A C 1
ATOM 688 O O . GLU A 1 87 ? -1.074 11.177 -3.466 1.00 77.44 87 GLU A O 1
ATOM 693 N N . ILE A 1 88 ? -2.504 9.445 -3.393 1.00 78.94 88 ILE A N 1
ATOM 694 C CA . ILE A 1 88 ? -2.006 8.913 -2.120 1.00 78.94 88 ILE A CA 1
ATOM 695 C C . ILE A 1 88 ? -0.536 8.518 -2.241 1.00 78.94 88 ILE A C 1
ATOM 697 O O . ILE A 1 88 ? 0.267 8.880 -1.382 1.00 78.94 88 ILE A O 1
ATOM 701 N N . TYR A 1 89 ? -0.144 7.843 -3.322 1.00 80.25 89 TYR A N 1
ATOM 702 C CA . TYR A 1 89 ? 1.255 7.510 -3.582 1.00 80.25 89 TYR A CA 1
ATOM 703 C C . TYR A 1 89 ? 2.159 8.754 -3.591 1.00 80.25 89 TYR A C 1
ATOM 705 O O . TYR A 1 89 ? 3.197 8.770 -2.919 1.00 80.25 89 TYR A O 1
ATOM 713 N N . GLN A 1 90 ? 1.766 9.821 -4.296 1.00 78.19 90 GLN A N 1
ATOM 714 C CA . GLN A 1 90 ? 2.536 11.068 -4.313 1.00 78.19 90 GLN A CA 1
ATOM 715 C C . GLN A 1 90 ? 2.626 11.708 -2.925 1.00 78.19 90 GLN A C 1
ATOM 717 O O . GLN A 1 90 ? 3.686 12.202 -2.534 1.00 78.19 90 GLN A O 1
ATOM 722 N N . LEU A 1 91 ? 1.537 11.677 -2.164 1.00 75.25 91 LEU A N 1
ATOM 723 C CA . LEU A 1 91 ? 1.470 12.245 -0.825 1.00 75.25 91 LEU A CA 1
ATOM 724 C C . LEU A 1 91 ? 2.371 11.466 0.158 1.00 75.25 91 LEU A C 1
ATOM 726 O O . LEU A 1 91 ? 3.113 12.063 0.950 1.00 75.25 91 LEU A O 1
ATOM 730 N N . VAL A 1 92 ? 2.421 10.136 0.039 1.00 74.31 92 VAL A N 1
ATOM 731 C CA . VAL A 1 92 ? 3.357 9.279 0.786 1.00 74.31 92 VAL A CA 1
ATOM 732 C C . VAL A 1 92 ? 4.812 9.554 0.390 1.00 74.31 92 VAL A C 1
ATOM 734 O O . VAL A 1 92 ? 5.674 9.682 1.263 1.00 74.31 92 VAL A O 1
ATOM 737 N N . LEU A 1 93 ? 5.113 9.726 -0.900 1.00 74.19 93 LEU A N 1
ATOM 738 C CA . LEU A 1 93 ? 6.459 10.101 -1.350 1.00 74.19 93 LEU A CA 1
ATOM 739 C C . LEU A 1 93 ? 6.894 11.471 -0.818 1.00 74.19 93 LEU A C 1
ATOM 741 O O . LEU A 1 93 ? 8.004 11.622 -0.313 1.00 74.19 93 LEU A O 1
ATOM 745 N N . GLN A 1 94 ? 6.030 12.483 -0.892 1.00 71.06 94 GLN A N 1
ATOM 746 C CA . GLN A 1 94 ? 6.369 13.820 -0.406 1.00 71.06 94 GLN A CA 1
ATOM 747 C C . GLN A 1 94 ? 6.601 13.834 1.108 1.00 71.06 94 GLN A C 1
ATOM 749 O O . GLN A 1 94 ? 7.530 14.487 1.579 1.00 71.06 94 GLN A O 1
ATOM 754 N N . SER A 1 95 ? 5.789 13.103 1.872 1.00 67.62 95 SER A N 1
ATOM 755 C CA . SER A 1 95 ? 5.907 13.046 3.332 1.00 67.62 95 SER A CA 1
ATOM 756 C C . SER A 1 95 ? 7.112 12.228 3.815 1.00 67.62 95 SER A C 1
ATOM 758 O O . SER A 1 95 ? 7.721 12.580 4.829 1.00 67.62 95 SER A O 1
ATOM 760 N N . THR A 1 96 ? 7.501 11.181 3.079 1.00 65.06 96 THR A N 1
ATOM 761 C CA . THR A 1 96 ? 8.732 10.410 3.338 1.00 65.06 96 THR A CA 1
ATOM 762 C C . THR A 1 96 ? 9.990 11.208 2.992 1.00 65.06 96 THR A C 1
ATOM 764 O O . THR A 1 96 ? 10.929 11.221 3.786 1.00 65.06 96 THR A O 1
ATOM 767 N N . LEU A 1 97 ? 9.998 11.934 1.869 1.00 59.72 97 LEU A N 1
ATOM 768 C CA . LEU A 1 97 ? 11.124 12.781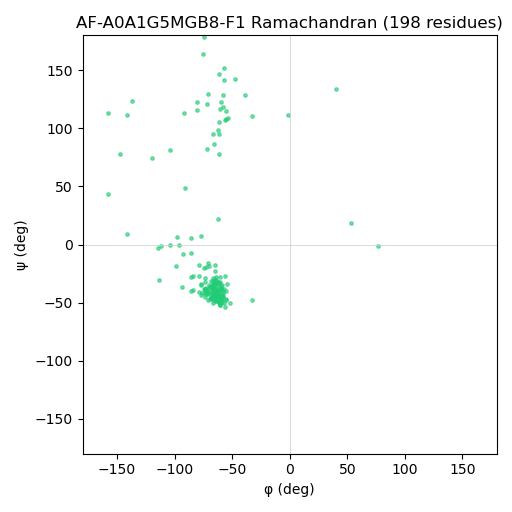 1.454 1.00 59.72 97 LEU A CA 1
ATOM 769 C C . LEU A 1 97 ? 11.328 14.010 2.351 1.00 59.72 97 LEU A C 1
ATOM 771 O O . LEU A 1 97 ? 12.459 14.458 2.519 1.00 59.72 97 LEU A O 1
ATOM 775 N N . LYS A 1 98 ? 10.259 14.561 2.935 1.00 59.44 98 LYS A N 1
ATOM 776 C CA . LYS A 1 98 ? 10.328 15.760 3.790 1.00 59.44 98 LYS A CA 1
ATOM 777 C C . LYS A 1 98 ? 10.661 15.473 5.261 1.00 59.44 98 LYS A C 1
ATOM 779 O O . LYS A 1 98 ? 10.595 16.392 6.072 1.00 59.44 98 LYS A O 1
ATOM 784 N N . GLU A 1 99 ? 10.972 14.225 5.637 1.00 55.34 99 GLU A N 1
ATOM 785 C CA . GLU A 1 99 ? 11.179 13.814 7.044 1.00 55.34 99 GLU A CA 1
ATOM 786 C C . GLU A 1 99 ? 10.006 14.192 7.976 1.00 55.34 99 GLU A C 1
ATOM 788 O O . GLU A 1 99 ? 10.109 14.192 9.207 1.00 55.34 99 GLU A O 1
ATOM 793 N N . GLU A 1 100 ? 8.836 14.478 7.401 1.00 56.16 100 GLU A N 1
ATOM 794 C CA . GLU A 1 100 ? 7.697 14.979 8.155 1.00 56.16 100 GLU A CA 1
ATOM 795 C C . GLU A 1 100 ? 7.097 13.893 9.039 1.00 56.16 100 GLU A C 1
ATOM 797 O O . GLU A 1 100 ? 6.411 14.247 9.995 1.00 56.16 100 GLU A O 1
ATOM 802 N N . LEU A 1 101 ? 7.415 12.611 8.798 1.00 55.66 101 LEU A N 1
ATOM 803 C CA . LEU A 1 101 ? 6.998 11.397 9.524 1.00 55.66 101 LEU A CA 1
ATOM 804 C C . LEU A 1 101 ? 7.454 11.314 10.999 1.00 55.66 101 LEU A C 1
ATOM 806 O O . LEU A 1 101 ? 7.476 10.239 11.597 1.00 55.66 101 LEU A O 1
ATOM 810 N N . ARG A 1 102 ? 7.767 12.442 11.642 1.00 52.12 102 ARG A N 1
ATOM 811 C CA . ARG A 1 102 ? 7.999 12.511 13.089 1.00 52.12 102 ARG A CA 1
ATOM 812 C C . ARG A 1 102 ? 6.757 12.011 13.852 1.00 52.12 102 ARG A C 1
ATOM 814 O O . ARG A 1 102 ? 5.661 12.501 13.579 1.00 52.12 102 ARG A O 1
ATOM 821 N N . PRO A 1 103 ? 6.873 11.068 14.803 1.00 51.06 103 PRO A N 1
ATOM 822 C CA . PRO A 1 103 ? 5.714 10.538 15.519 1.00 51.06 103 PRO A CA 1
ATOM 823 C C . PRO A 1 103 ? 5.013 11.675 16.271 1.00 51.06 103 PRO A C 1
ATOM 825 O O . PRO A 1 103 ? 5.610 12.303 17.147 1.00 51.06 103 PRO A O 1
ATOM 828 N N . ARG A 1 104 ? 3.763 11.983 15.913 1.00 47.16 104 ARG A N 1
ATOM 829 C CA . ARG A 1 104 ? 2.981 13.035 16.568 1.00 47.16 104 ARG A CA 1
ATOM 830 C C . ARG A 1 104 ? 1.549 12.556 16.791 1.00 47.16 104 ARG A C 1
ATOM 832 O O . ARG A 1 104 ? 0.904 12.175 15.832 1.00 47.16 104 ARG A O 1
ATOM 839 N N . ALA A 1 105 ? 1.155 12.614 18.067 1.00 46.75 105 ALA A N 1
ATOM 840 C CA . ALA A 1 105 ? -0.165 12.519 18.706 1.00 46.75 105 ALA A CA 1
ATOM 841 C C . ALA A 1 105 ? -1.200 11.492 18.195 1.00 46.75 105 ALA A C 1
ATOM 843 O O . ALA A 1 105 ? -1.516 11.413 17.020 1.00 46.75 105 ALA A O 1
ATOM 844 N N . LYS A 1 106 ? -1.797 10.787 19.166 1.00 53.59 106 LYS A N 1
ATOM 845 C CA . LYS A 1 106 ? -2.897 9.825 19.028 1.00 53.59 106 LYS A CA 1
ATOM 846 C C . LYS A 1 106 ? -4.120 10.455 18.338 1.00 53.59 106 LYS A C 1
ATOM 848 O O . LYS A 1 106 ? -4.804 11.269 18.956 1.00 53.59 106 LYS A O 1
ATOM 853 N N . GLY A 1 107 ? -4.380 10.092 17.086 1.00 64.56 107 GLY A N 1
ATOM 854 C CA . GLY A 1 107 ? -5.664 10.276 16.413 1.00 64.56 107 GLY A CA 1
ATOM 855 C C . GLY A 1 107 ? -6.745 9.290 16.888 1.00 64.56 107 GLY A C 1
ATOM 856 O O . GLY A 1 107 ? -6.519 8.435 17.755 1.00 64.56 107 GLY A O 1
ATOM 857 N N . GLY A 1 108 ? -7.950 9.426 16.323 1.00 73.69 108 GLY A N 1
ATOM 858 C CA . GLY A 1 108 ? -9.076 8.521 16.592 1.00 73.69 108 GLY A CA 1
ATOM 859 C C . GLY A 1 108 ? -8.754 7.078 16.194 1.00 73.69 108 GLY A C 1
ATOM 860 O O . GLY A 1 108 ? -8.930 6.168 17.003 1.00 73.69 108 GLY A O 1
ATOM 861 N N . LEU A 1 109 ? -8.149 6.890 15.017 1.00 78.44 109 LEU A N 1
ATOM 862 C CA . LEU A 1 109 ? -7.736 5.585 14.500 1.00 78.44 109 LEU A CA 1
ATOM 863 C C . LEU A 1 109 ? -6.680 4.897 15.378 1.00 78.44 109 LEU A C 1
ATOM 865 O O . LEU A 1 109 ? -6.837 3.736 15.748 1.00 78.44 109 LEU A O 1
ATOM 869 N N . THR A 1 110 ? -5.619 5.608 15.769 1.00 78.69 110 THR A N 1
ATOM 870 C CA . THR A 1 110 ? -4.578 5.050 16.655 1.00 78.69 110 THR A CA 1
ATOM 871 C C . THR A 1 110 ? -5.131 4.651 18.022 1.00 78.69 110 THR A C 1
ATOM 873 O O . THR A 1 110 ? -4.6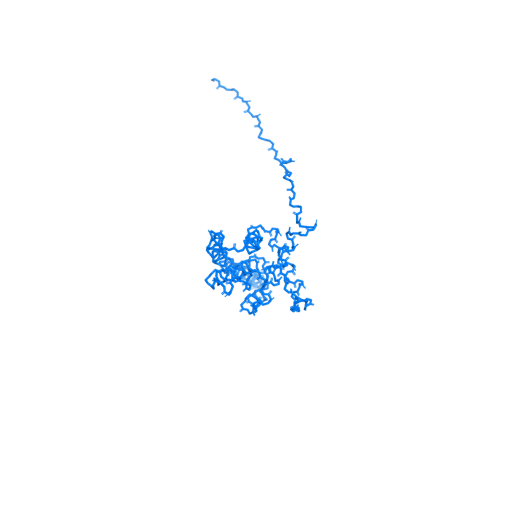97 3.651 18.592 1.00 78.69 110 THR A O 1
ATOM 876 N N . THR A 1 111 ? -6.119 5.387 18.537 1.00 81.69 111 THR A N 1
ATOM 877 C CA . THR A 1 111 ? -6.808 5.035 19.786 1.00 81.69 111 THR A CA 1
ATOM 878 C C . THR A 1 111 ? -7.701 3.802 19.612 1.00 81.69 111 THR A C 1
ATOM 880 O O . THR A 1 111 ? -7.676 2.922 20.471 1.00 81.69 111 THR A O 1
ATOM 883 N N . ALA A 1 112 ? -8.440 3.702 18.504 1.00 82.19 112 ALA A N 1
ATOM 884 C CA . ALA A 1 112 ? -9.274 2.543 18.180 1.00 82.19 112 ALA A CA 1
ATOM 885 C C . ALA A 1 112 ? -8.436 1.265 17.993 1.00 82.19 112 ALA A C 1
ATOM 887 O O . ALA A 1 112 ? -8.761 0.214 18.547 1.00 82.19 112 ALA A O 1
ATOM 888 N N . MET A 1 113 ? -7.296 1.368 17.308 1.00 83.88 113 MET A N 1
ATOM 889 C CA . MET A 1 113 ? -6.349 0.261 17.142 1.00 83.88 113 MET A CA 1
ATOM 890 C C . MET A 1 113 ? -5.692 -0.153 18.468 1.00 83.88 113 MET A C 1
ATOM 892 O O . MET A 1 113 ? -5.542 -1.345 18.736 1.00 83.88 113 MET A O 1
ATOM 896 N N . ASP A 1 114 ? -5.358 0.798 19.348 1.00 83.38 114 ASP A N 1
ATOM 897 C CA . ASP A 1 114 ? -4.862 0.491 20.698 1.00 83.38 114 ASP A CA 1
ATOM 898 C C . ASP A 1 114 ? -5.921 -0.219 21.564 1.00 83.38 114 ASP A C 1
ATOM 900 O O . ASP A 1 114 ? -5.565 -1.035 22.419 1.00 83.38 114 ASP A O 1
ATOM 904 N N . GLN A 1 115 ? -7.210 0.080 21.369 1.00 83.69 115 GLN A N 1
ATOM 905 C CA . GLN A 1 115 ? -8.310 -0.617 22.045 1.00 83.69 115 GLN A CA 1
ATOM 906 C C . GLN A 1 115 ? -8.475 -2.043 21.512 1.00 83.69 115 GLN A C 1
ATOM 908 O O . GLN A 1 115 ? -8.499 -2.981 22.310 1.00 83.69 115 GLN A O 1
ATOM 913 N N . LEU A 1 116 ? -8.494 -2.222 20.188 1.00 84.38 116 LEU A N 1
ATOM 914 C CA . LEU A 1 116 ? -8.475 -3.540 19.542 1.00 84.38 116 LEU A CA 1
ATOM 915 C C . LEU A 1 116 ? -7.325 -4.393 20.073 1.00 84.38 116 LEU A C 1
ATOM 917 O O . LEU A 1 116 ? -7.556 -5.485 20.578 1.00 84.38 116 LEU A O 1
ATOM 921 N N . ARG A 1 117 ? -6.103 -3.853 20.100 1.00 85.00 117 ARG A N 1
ATOM 922 C CA . ARG A 1 117 ? -4.920 -4.565 20.601 1.00 85.00 117 ARG A CA 1
ATOM 923 C C . ARG A 1 117 ? -5.088 -5.110 22.024 1.00 85.00 117 ARG A C 1
ATOM 925 O O . ARG A 1 117 ? -4.507 -6.137 22.359 1.00 85.00 117 ARG A O 1
ATOM 932 N N . ARG A 1 118 ? -5.834 -4.408 22.882 1.00 84.12 118 ARG A N 1
ATOM 933 C CA . 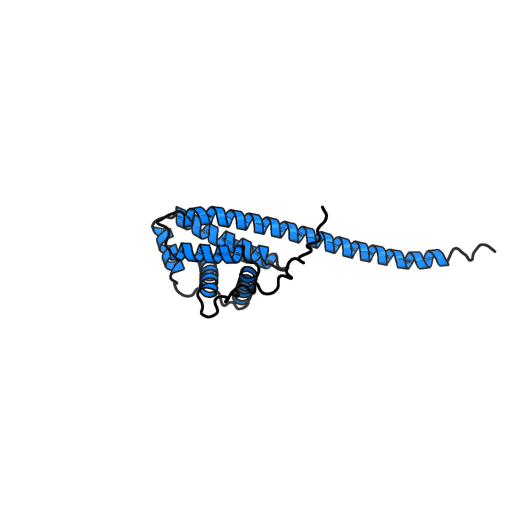ARG A 1 118 ? -6.040 -4.795 24.290 1.00 84.12 118 ARG A CA 1
ATOM 934 C C . ARG A 1 118 ? -7.187 -5.778 24.487 1.00 84.12 118 ARG A C 1
ATOM 936 O O . ARG A 1 118 ? -7.163 -6.512 25.470 1.00 84.12 118 ARG A O 1
ATOM 943 N N . HIS A 1 119 ? -8.187 -5.757 23.611 1.00 83.62 119 HIS A N 1
ATOM 944 C CA . HIS A 1 119 ? -9.444 -6.482 23.813 1.00 83.62 119 HIS A CA 1
ATOM 945 C C . HIS A 1 119 ? -9.666 -7.631 22.818 1.00 83.62 119 HIS A C 1
ATOM 947 O O . HIS A 1 119 ? -10.301 -8.617 23.180 1.00 83.62 119 HIS A O 1
ATOM 953 N N . ARG A 1 120 ? -9.144 -7.512 21.593 1.00 83.06 120 ARG A N 1
ATOM 954 C CA . ARG A 1 120 ? -9.316 -8.417 20.444 1.00 83.06 120 ARG A CA 1
ATOM 955 C C . ARG A 1 120 ? -8.030 -8.416 19.603 1.00 83.06 120 ARG A C 1
ATOM 957 O O . ARG A 1 120 ? -7.924 -7.708 18.600 1.00 83.06 120 ARG A O 1
ATOM 964 N N . SER A 1 121 ? -7.011 -9.142 20.069 1.00 84.25 121 SER A N 1
ATOM 965 C CA . SER A 1 121 ? -5.690 -9.187 19.419 1.00 84.25 121 SER A CA 1
ATOM 966 C C . SER A 1 121 ? -5.729 -9.816 18.025 1.00 84.25 121 SER A C 1
ATOM 968 O O . SER A 1 121 ? -4.953 -9.424 17.167 1.00 84.25 121 SER A O 1
ATOM 970 N N . ASP A 1 122 ? -6.661 -10.737 17.798 1.00 86.00 122 ASP A N 1
ATOM 971 C CA . ASP A 1 122 ? -6.983 -11.343 16.506 1.00 86.00 122 ASP A CA 1
ATOM 972 C C . ASP A 1 122 ? -7.438 -10.297 15.475 1.00 86.00 122 ASP A C 1
ATOM 974 O O . ASP A 1 122 ? -6.849 -10.173 14.404 1.00 86.00 122 ASP A O 1
ATOM 978 N N . LEU A 1 123 ? -8.428 -9.468 15.827 1.00 85.38 123 LEU A N 1
ATOM 979 C CA . LEU A 1 123 ? -8.898 -8.390 14.950 1.00 85.38 123 LEU A CA 1
ATOM 980 C C . LEU A 1 123 ? -7.838 -7.307 14.753 1.00 85.38 123 LEU A C 1
ATOM 982 O O . LEU A 1 123 ? -7.759 -6.707 13.684 1.00 85.38 123 LEU A O 1
ATOM 986 N N . TYR A 1 124 ? -7.029 -7.045 15.780 1.00 88.44 124 TYR A N 1
ATOM 987 C CA . TYR A 1 124 ? -5.899 -6.129 15.672 1.00 88.44 124 TYR A CA 1
ATOM 988 C C . TYR A 1 124 ? -4.864 -6.620 14.654 1.00 88.44 124 TYR A C 1
ATOM 990 O O . TYR A 1 124 ? -4.428 -5.828 13.820 1.00 88.44 124 TYR A O 1
ATOM 998 N N . GLU A 1 125 ? -4.488 -7.899 14.704 1.00 86.44 125 GLU A N 1
ATOM 999 C CA . GLU A 1 125 ? -3.531 -8.496 13.768 1.00 86.44 125 GLU A CA 1
ATOM 1000 C C . GLU A 1 125 ? -4.058 -8.452 12.332 1.00 86.44 125 GLU A C 1
ATOM 1002 O O . GLU A 1 125 ? -3.326 -8.033 11.434 1.00 86.44 125 GLU A O 1
ATOM 1007 N N . ASN A 1 126 ? -5.340 -8.767 12.123 1.00 87.56 126 ASN A N 1
ATOM 1008 C CA . ASN A 1 126 ? -5.962 -8.683 10.800 1.00 87.56 126 ASN A CA 1
ATOM 1009 C C . ASN A 1 126 ? -6.063 -7.235 10.300 1.00 87.56 126 ASN A C 1
ATOM 1011 O O . ASN A 1 126 ? -5.755 -6.965 9.144 1.00 87.56 126 ASN A O 1
ATOM 1015 N N . ALA A 1 127 ? -6.430 -6.279 11.158 1.00 86.31 127 ALA A N 1
ATOM 1016 C CA . ALA A 1 127 ? -6.499 -4.869 10.775 1.00 86.31 127 ALA A CA 1
ATOM 1017 C C . ALA A 1 127 ? -5.109 -4.296 10.458 1.00 86.31 127 ALA A C 1
ATOM 1019 O O . ALA A 1 127 ? -4.931 -3.614 9.450 1.00 86.31 127 ALA A O 1
ATOM 1020 N N . GLU A 1 128 ? -4.099 -4.585 11.284 1.00 85.94 128 GLU A N 1
ATOM 1021 C CA . GLU A 1 128 ? -2.721 -4.167 11.018 1.00 85.94 128 GLU A CA 1
ATOM 1022 C C . GLU A 1 128 ? -2.176 -4.815 9.736 1.00 85.94 128 GLU A C 1
ATOM 1024 O O . GLU A 1 128 ? -1.532 -4.134 8.932 1.00 85.94 128 GLU A O 1
ATOM 1029 N N . GLY A 1 129 ? -2.450 -6.106 9.537 1.00 84.56 129 GLY A N 1
ATOM 1030 C CA . GLY A 1 129 ? -2.098 -6.853 8.334 1.00 84.56 129 GLY A CA 1
ATOM 1031 C C . GLY A 1 129 ? -2.722 -6.243 7.083 1.00 84.56 129 GLY A C 1
ATOM 1032 O O . GLY A 1 129 ? -1.992 -5.905 6.151 1.00 84.56 129 GLY A O 1
ATOM 1033 N N . ALA A 1 130 ? -4.029 -5.974 7.116 1.00 86.75 130 ALA A N 1
ATOM 1034 C CA . ALA A 1 130 ? -4.743 -5.300 6.041 1.00 86.75 130 ALA A CA 1
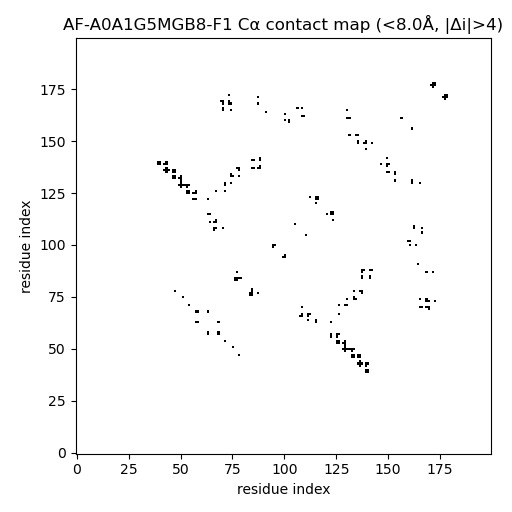ATOM 1035 C C . ALA A 1 130 ? -4.119 -3.928 5.742 1.00 86.75 130 ALA A C 1
ATOM 1037 O O . ALA A 1 130 ? -3.749 -3.651 4.606 1.00 86.75 130 ALA A O 1
ATOM 1038 N N . PHE A 1 131 ? -3.882 -3.076 6.743 1.00 85.06 131 PHE A N 1
ATOM 1039 C CA . PHE A 1 131 ? -3.261 -1.770 6.493 1.00 85.06 131 PHE A CA 1
ATOM 1040 C C . PHE A 1 131 ? -1.871 -1.870 5.852 1.00 85.06 131 PHE A C 1
ATOM 1042 O O . PHE A 1 131 ? -1.534 -1.060 4.985 1.00 85.06 131 PHE A O 1
ATOM 1049 N N . ARG A 1 132 ? -1.062 -2.864 6.236 1.00 83.88 132 ARG A N 1
ATOM 1050 C CA . ARG A 1 132 ? 0.240 -3.117 5.599 1.00 83.88 132 ARG A CA 1
ATOM 1051 C C . ARG A 1 132 ? 0.085 -3.583 4.158 1.00 83.88 132 ARG A C 1
ATOM 1053 O O . ARG A 1 132 ? 0.772 -3.046 3.292 1.00 83.88 132 ARG A O 1
ATOM 1060 N N . ALA A 1 133 ? -0.793 -4.549 3.915 1.00 83.06 133 ALA A N 1
ATOM 1061 C CA . ALA A 1 133 ? -1.044 -5.119 2.599 1.00 83.06 133 ALA A CA 1
ATOM 1062 C C . ALA A 1 133 ? -1.629 -4.071 1.635 1.00 83.06 133 ALA A C 1
ATOM 1064 O O . ALA A 1 133 ? -1.115 -3.888 0.536 1.00 83.06 133 ALA A O 1
ATOM 1065 N N . GLY A 1 134 ? -2.595 -3.268 2.088 1.00 83.44 134 GLY A N 1
ATOM 1066 C CA . GLY A 1 134 ? -3.188 -2.186 1.301 1.00 83.44 134 GLY A CA 1
ATOM 1067 C C . GLY A 1 134 ? -2.180 -1.089 0.950 1.00 83.44 134 GLY A C 1
ATOM 1068 O O . GLY A 1 134 ? -2.078 -0.683 -0.206 1.00 83.44 134 GLY A O 1
ATOM 1069 N N . LEU A 1 135 ? -1.345 -0.659 1.905 1.00 81.44 135 LEU A N 1
ATOM 1070 C CA . LEU A 1 135 ? -0.250 0.274 1.612 1.00 81.44 135 LEU A CA 1
ATOM 1071 C C . LEU A 1 135 ? 0.793 -0.335 0.665 1.00 81.44 135 LEU A C 1
ATOM 1073 O O . LEU A 1 135 ? 1.326 0.376 -0.185 1.00 81.44 135 LEU A O 1
ATOM 1077 N N . ALA A 1 136 ? 1.073 -1.636 0.779 1.00 79.50 136 ALA A N 1
ATOM 1078 C CA . ALA A 1 136 ? 1.945 -2.343 -0.152 1.00 79.50 136 ALA A CA 1
ATOM 1079 C C . ALA A 1 136 ? 1.365 -2.355 -1.568 1.00 79.50 136 ALA A C 1
ATOM 1081 O O . ALA A 1 136 ? 2.078 -2.013 -2.508 1.00 79.50 136 ALA A O 1
ATOM 1082 N N . ALA A 1 137 ? 0.078 -2.668 -1.712 1.00 83.19 137 ALA A N 1
ATOM 1083 C CA . ALA A 1 137 ? -0.628 -2.668 -2.985 1.00 83.19 137 ALA A CA 1
ATOM 1084 C C . ALA A 1 137 ? -0.634 -1.272 -3.629 1.00 83.19 137 ALA A C 1
ATOM 1086 O O . ALA A 1 137 ? -0.287 -1.144 -4.802 1.00 83.19 137 ALA A O 1
ATOM 1087 N N . ILE A 1 138 ? -0.911 -0.208 -2.863 1.00 82.81 138 ILE A N 1
ATOM 1088 C CA . ILE A 1 138 ? -0.861 1.178 -3.362 1.00 82.81 138 ILE A CA 1
ATOM 1089 C C . ILE A 1 138 ? 0.555 1.528 -3.828 1.00 82.81 138 ILE A C 1
ATOM 1091 O O . ILE A 1 138 ? 0.743 2.010 -4.947 1.00 82.81 138 ILE A O 1
ATOM 1095 N N . LEU A 1 139 ? 1.562 1.267 -2.989 1.00 79.06 139 LEU A N 1
ATOM 1096 C CA . LEU A 1 139 ? 2.947 1.622 -3.282 1.00 79.06 139 LEU A CA 1
ATOM 1097 C C . LEU A 1 139 ? 3.528 0.810 -4.439 1.00 79.06 139 LEU A C 1
ATOM 1099 O O . LEU A 1 139 ? 4.304 1.361 -5.208 1.00 79.06 139 LEU A O 1
ATOM 1103 N N . LEU A 1 140 ? 3.190 -0.471 -4.578 1.00 75.94 140 LEU A N 1
ATOM 1104 C CA . LEU A 1 140 ? 3.674 -1.321 -5.669 1.00 75.94 140 LEU A CA 1
ATOM 1105 C C . LEU A 1 140 ? 2.901 -1.070 -6.967 1.00 75.94 140 LEU A C 1
ATOM 1107 O O . LEU A 1 140 ? 3.524 -0.965 -8.021 1.00 75.94 140 LEU A O 1
ATOM 1111 N N . GLY A 1 141 ? 1.580 -0.896 -6.887 1.00 74.12 141 GLY A N 1
ATOM 1112 C CA . GLY A 1 141 ? 0.718 -0.619 -8.037 1.00 74.12 141 GLY A CA 1
ATOM 1113 C C . GLY A 1 141 ? 0.988 0.742 -8.681 1.00 74.12 141 GLY A C 1
ATOM 1114 O O . GLY A 1 141 ? 0.883 0.877 -9.898 1.00 74.12 141 GLY A O 1
ATOM 1115 N N . HIS A 1 142 ? 1.414 1.733 -7.886 1.00 73.62 142 HIS A N 1
ATOM 1116 C CA . HIS A 1 142 ? 1.659 3.102 -8.354 1.00 73.62 142 HIS A CA 1
ATOM 1117 C C . HIS A 1 142 ? 3.137 3.515 -8.354 1.00 73.62 142 HIS A C 1
ATOM 1119 O O . HIS A 1 142 ? 3.448 4.624 -8.798 1.00 73.62 142 HIS A O 1
ATOM 1125 N N . ALA A 1 143 ? 4.067 2.646 -7.924 1.00 62.03 143 ALA A N 1
ATOM 1126 C CA . ALA A 1 143 ? 5.504 2.890 -8.055 1.00 62.03 143 ALA A CA 1
ATOM 1127 C C . ALA A 1 143 ? 5.922 2.903 -9.528 1.00 62.03 143 ALA A C 1
ATOM 1129 O O . ALA A 1 143 ? 6.428 1.931 -10.091 1.00 62.03 143 ALA A O 1
ATOM 1130 N N . GLY A 1 144 ? 5.798 4.073 -10.145 1.00 55.41 144 GLY A N 1
ATOM 1131 C CA . GLY A 1 144 ? 6.559 4.418 -11.326 1.00 55.41 144 GLY A CA 1
ATOM 1132 C C . GLY A 1 144 ? 8.050 4.399 -10.985 1.00 55.41 144 GLY A C 1
ATOM 1133 O O . GLY A 1 144 ? 8.599 5.390 -10.527 1.00 55.41 144 GLY A O 1
ATOM 1134 N N . PHE A 1 145 ? 8.712 3.274 -11.254 1.00 48.28 145 PHE A N 1
ATOM 1135 C CA . PHE A 1 145 ? 10.170 3.125 -11.371 1.00 48.28 145 PHE A CA 1
ATOM 1136 C C . PHE A 1 145 ? 11.071 3.083 -10.123 1.00 48.28 145 PHE A C 1
ATOM 1138 O O . PHE A 1 145 ? 12.257 2.817 -10.321 1.00 48.28 145 PHE A O 1
ATOM 1145 N N . ASP A 1 146 ? 10.592 3.209 -8.880 1.00 51.97 146 ASP A N 1
ATOM 1146 C CA . ASP A 1 146 ? 11.482 3.070 -7.705 1.00 51.97 146 ASP A CA 1
ATOM 1147 C C . ASP A 1 146 ? 11.098 1.932 -6.740 1.00 51.97 146 ASP A C 1
ATOM 1149 O O . ASP A 1 146 ? 10.602 2.125 -5.628 1.00 51.97 146 ASP A O 1
ATOM 1153 N N . ARG A 1 147 ? 11.382 0.700 -7.190 1.00 49.41 147 ARG A N 1
ATOM 1154 C CA . ARG A 1 147 ? 11.220 -0.566 -6.444 1.00 49.41 147 ARG A CA 1
ATOM 1155 C C . ARG A 1 147 ? 11.970 -0.579 -5.105 1.00 49.41 147 ARG A C 1
ATOM 1157 O O . ARG A 1 147 ? 11.592 -1.312 -4.194 1.00 49.41 147 ARG A O 1
ATOM 1164 N N . LYS A 1 148 ? 13.062 0.185 -4.977 1.00 52.84 148 LYS A N 1
ATOM 1165 C CA . LYS A 1 148 ? 13.883 0.180 -3.758 1.00 52.84 148 LYS A CA 1
ATOM 1166 C C . LYS A 1 148 ? 13.229 0.989 -2.644 1.00 52.84 148 LYS A C 1
ATOM 1168 O O . LYS A 1 148 ? 13.316 0.575 -1.492 1.00 52.84 148 LYS A O 1
ATOM 1173 N N . MET A 1 149 ? 12.538 2.084 -2.955 1.00 49.41 149 MET A N 1
ATOM 1174 C CA . MET A 1 149 ? 11.827 2.851 -1.929 1.00 49.41 149 MET A CA 1
ATOM 1175 C C . MET A 1 149 ? 10.559 2.141 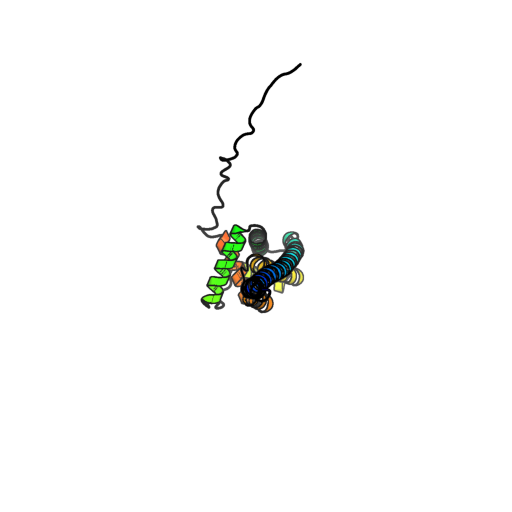-1.441 1.00 49.41 149 MET A C 1
ATOM 1177 O O . MET A 1 149 ? 10.372 2.024 -0.231 1.00 49.41 149 MET A O 1
ATOM 1181 N N . SER A 1 150 ? 9.733 1.598 -2.340 1.00 52.34 150 SER A N 1
ATOM 1182 C CA . SER A 1 150 ? 8.443 0.990 -1.969 1.00 52.34 150 SER A CA 1
ATOM 1183 C C . SER A 1 150 ? 8.595 -0.246 -1.072 1.00 52.34 150 SER A C 1
ATOM 1185 O O . SER A 1 150 ? 7.955 -0.332 -0.025 1.00 52.34 150 SER A O 1
ATOM 1187 N N . VAL A 1 151 ? 9.513 -1.160 -1.403 1.00 50.25 151 VAL A N 1
ATOM 1188 C CA . VAL A 1 151 ? 9.738 -2.391 -0.618 1.00 50.25 151 VAL A CA 1
ATOM 1189 C C . VAL A 1 151 ? 10.350 -2.094 0.755 1.00 50.25 151 VAL A C 1
ATOM 1191 O O . VAL A 1 151 ? 10.007 -2.743 1.745 1.00 50.25 151 VAL A O 1
ATOM 1194 N N . THR A 1 152 ? 11.235 -1.099 0.848 1.00 49.34 152 THR A N 1
ATOM 1195 C CA . THR A 1 152 ? 11.892 -0.759 2.118 1.00 49.34 152 THR A CA 1
ATOM 1196 C C . THR A 1 152 ? 10.927 -0.041 3.057 1.00 49.34 152 THR A C 1
ATOM 1198 O O . THR A 1 152 ? 10.922 -0.341 4.247 1.00 49.34 152 THR A O 1
ATOM 1201 N N . VAL A 1 153 ? 10.061 0.840 2.545 1.00 53.28 153 VAL A N 1
ATOM 1202 C CA . VAL A 1 153 ? 9.059 1.551 3.357 1.00 53.28 153 VAL A CA 1
ATOM 1203 C C . VAL A 1 153 ? 8.003 0.584 3.894 1.00 53.28 153 VAL A C 1
ATOM 1205 O O . VAL A 1 153 ? 7.748 0.588 5.092 1.00 53.28 153 VAL A O 1
ATOM 1208 N N . VAL A 1 154 ? 7.462 -0.310 3.064 1.00 53.81 154 VAL A N 1
ATOM 1209 C CA . VAL A 1 154 ? 6.419 -1.265 3.486 1.00 53.81 154 VAL A CA 1
ATOM 1210 C C . VAL A 1 154 ? 6.960 -2.297 4.475 1.00 53.81 154 VAL A C 1
ATOM 1212 O O . VAL A 1 154 ? 6.349 -2.554 5.509 1.00 53.81 154 VAL A O 1
ATOM 1215 N N . ARG A 1 155 ? 8.131 -2.883 4.189 1.00 52.75 155 ARG A N 1
ATOM 1216 C CA . ARG A 1 155 ? 8.663 -4.005 4.980 1.00 52.75 155 ARG A CA 1
ATOM 1217 C C . ARG A 1 155 ? 9.315 -3.565 6.295 1.00 52.75 155 ARG A C 1
ATOM 1219 O O . ARG A 1 155 ? 9.506 -4.396 7.178 1.00 52.75 155 ARG A O 1
ATOM 1226 N N . SER A 1 156 ? 9.666 -2.282 6.433 1.00 49.31 156 SER A N 1
ATOM 1227 C CA . SER A 1 156 ? 10.315 -1.731 7.635 1.00 49.31 156 SER A CA 1
ATOM 1228 C C . SER A 1 156 ? 9.476 -0.705 8.404 1.00 49.31 156 SER A C 1
ATOM 1230 O O . SER A 1 156 ? 9.909 -0.257 9.473 1.00 49.31 156 SER A O 1
ATOM 1232 N N . ALA A 1 157 ? 8.281 -0.345 7.915 1.00 57.16 157 ALA A N 1
ATOM 1233 C CA . ALA A 1 157 ? 7.399 0.585 8.610 1.00 57.16 157 ALA A CA 1
ATOM 1234 C C . ALA A 1 157 ? 7.002 0.020 9.980 1.00 57.16 157 ALA A C 1
ATOM 1236 O O . ALA A 1 157 ? 6.178 -0.884 10.109 1.00 57.16 157 ALA A O 1
ATOM 1237 N N . ARG A 1 158 ? 7.591 0.586 11.039 1.00 61.28 158 ARG A N 1
ATOM 1238 C CA . ARG A 1 158 ? 7.136 0.353 12.412 1.00 61.28 158 ARG A CA 1
ATOM 1239 C C . ARG A 1 158 ? 5.691 0.850 12.539 1.00 61.28 158 ARG A C 1
ATOM 1241 O O . ARG A 1 158 ? 5.359 1.885 11.968 1.00 61.28 158 ARG A O 1
ATOM 1248 N N . TYR A 1 159 ? 4.884 0.184 13.366 1.00 63.19 159 TYR A N 1
ATOM 1249 C CA . TYR A 1 159 ? 3.492 0.542 13.694 1.00 63.19 159 TYR A CA 1
ATOM 1250 C C . TYR A 1 159 ? 3.156 2.057 13.725 1.00 63.19 159 TYR A C 1
ATOM 1252 O O . TYR A 1 159 ? 2.195 2.456 13.072 1.00 63.19 159 TYR A O 1
ATOM 1260 N N . PRO A 1 160 ? 3.931 2.949 14.388 1.00 64.75 160 PRO A N 1
ATOM 1261 C CA . PRO A 1 160 ? 3.626 4.387 14.396 1.00 64.75 160 PRO A CA 1
ATOM 1262 C C . PRO A 1 160 ? 3.708 5.073 13.021 1.00 64.75 160 PRO A C 1
ATOM 1264 O O . PRO A 1 160 ? 3.035 6.075 12.803 1.00 64.75 160 PRO A O 1
ATOM 1267 N N . ILE A 1 161 ? 4.534 4.564 12.105 1.00 68.88 161 ILE A N 1
ATOM 1268 C CA . ILE A 1 161 ? 4.636 5.076 10.732 1.00 68.88 161 ILE A CA 1
ATOM 1269 C C . ILE A 1 161 ? 3.443 4.570 9.919 1.00 68.88 161 ILE A C 1
ATOM 1271 O O . ILE A 1 161 ? 2.815 5.360 9.223 1.00 68.88 161 ILE A O 1
ATOM 1275 N N . LEU A 1 162 ? 3.094 3.287 10.072 1.00 70.94 162 LEU A N 1
ATOM 1276 C CA . LEU A 1 162 ? 1.939 2.673 9.414 1.00 70.94 162 LEU A CA 1
ATOM 1277 C C . LEU A 1 162 ? 0.648 3.433 9.732 1.00 70.94 162 LEU A C 1
ATOM 1279 O O . LEU A 1 162 ? -0.032 3.900 8.827 1.00 70.94 162 LEU A O 1
ATOM 1283 N N . MET A 1 163 ? 0.360 3.630 11.019 1.00 74.81 163 MET A N 1
ATOM 1284 C CA . MET A 1 163 ? -0.849 4.329 11.454 1.00 74.81 163 MET A CA 1
ATOM 1285 C C . MET A 1 163 ? -0.914 5.760 10.928 1.00 74.81 163 MET A C 1
ATOM 1287 O O . MET A 1 163 ? -1.979 6.229 10.553 1.00 74.81 163 MET A O 1
ATOM 1291 N N . ARG A 1 164 ? 0.225 6.449 10.835 1.00 72.19 164 ARG A N 1
ATOM 1292 C CA . ARG A 1 164 ? 0.259 7.799 10.277 1.00 72.19 164 ARG A CA 1
ATOM 1293 C C . ARG A 1 164 ? -0.050 7.824 8.782 1.00 72.19 164 ARG A C 1
ATOM 1295 O O . ARG A 1 164 ? -0.703 8.758 8.331 1.00 72.19 164 ARG A O 1
ATOM 1302 N N . LEU A 1 165 ? 0.442 6.848 8.021 1.00 73.69 165 LEU A N 1
ATOM 1303 C CA . LEU A 1 165 ? 0.136 6.734 6.594 1.00 73.69 165 LEU A CA 1
ATOM 1304 C C . LEU A 1 165 ? -1.357 6.466 6.386 1.00 73.69 165 LEU A C 1
ATOM 1306 O O . LEU A 1 165 ? -1.969 7.084 5.524 1.00 73.69 165 LEU A O 1
ATOM 1310 N N . VAL A 1 166 ? -1.962 5.628 7.227 1.00 75.12 166 VAL A N 1
ATOM 1311 C CA . VAL A 1 166 ? -3.406 5.375 7.173 1.00 75.12 16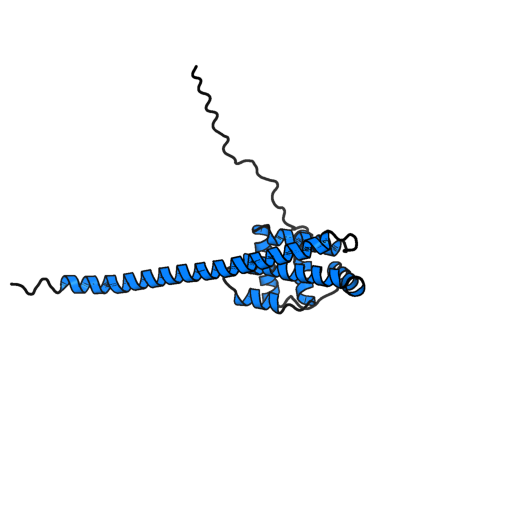6 VAL A CA 1
ATOM 1312 C C . VAL A 1 166 ? -4.211 6.610 7.597 1.00 75.12 166 VAL A C 1
ATOM 1314 O O . VAL A 1 166 ? -5.108 7.015 6.873 1.00 75.12 166 VAL A O 1
ATOM 1317 N N . GLU A 1 167 ? -3.854 7.289 8.692 1.00 76.38 167 GLU A N 1
ATOM 1318 C CA . GLU A 1 167 ? -4.513 8.545 9.106 1.00 76.38 167 GLU A CA 1
ATOM 1319 C C . GLU A 1 167 ? -4.375 9.656 8.047 1.00 76.38 167 GLU A C 1
ATOM 1321 O O . GLU A 1 167 ? -5.192 10.572 7.962 1.00 76.38 167 GLU A O 1
ATOM 1326 N N . MET A 1 168 ? -3.307 9.623 7.254 1.00 75.31 168 MET A N 1
ATOM 1327 C CA . MET A 1 168 ? -3.075 10.550 6.152 1.00 75.31 168 MET A CA 1
ATOM 1328 C C . MET A 1 168 ? -3.992 10.248 4.962 1.00 75.31 168 MET A C 1
ATOM 1330 O O . MET A 1 168 ? -4.525 11.187 4.375 1.00 75.31 168 MET A O 1
ATOM 1334 N N . ILE A 1 169 ? -4.226 8.967 4.665 1.00 75.38 169 ILE A N 1
ATOM 1335 C CA . ILE A 1 169 ? -5.237 8.516 3.700 1.00 75.38 169 ILE A CA 1
ATOM 1336 C C . ILE A 1 169 ? -6.641 8.914 4.179 1.00 75.38 169 ILE A C 1
ATOM 1338 O O . ILE A 1 169 ? -7.382 9.552 3.438 1.00 75.38 169 ILE A O 1
ATOM 1342 N N . GLU A 1 170 ? -6.971 8.644 5.443 1.00 74.62 170 GLU A N 1
ATOM 1343 C CA . GLU A 1 170 ? -8.260 9.013 6.046 1.00 74.62 170 GLU A CA 1
ATOM 1344 C C . GLU A 1 170 ? -8.502 10.531 5.965 1.00 74.62 170 GLU A C 1
ATOM 1346 O O . GLU A 1 170 ? -9.580 10.984 5.586 1.00 74.62 170 GLU A O 1
ATOM 1351 N N . LYS A 1 171 ? -7.481 11.352 6.254 1.00 76.12 171 LYS A N 1
ATOM 1352 C CA . LYS A 1 171 ? -7.558 12.819 6.114 1.00 76.12 171 LYS A CA 1
ATOM 1353 C C . LYS A 1 171 ? -7.694 13.282 4.673 1.00 76.12 171 LYS A C 1
ATOM 1355 O O . LYS A 1 171 ? -8.344 14.298 4.445 1.00 76.12 171 LYS A O 1
ATOM 1360 N N . PHE A 1 172 ? -7.066 12.588 3.731 1.00 73.75 172 PHE A N 1
ATOM 1361 C CA . PHE A 1 172 ? -7.202 12.893 2.314 1.00 73.75 172 PHE A CA 1
ATOM 1362 C C . PHE A 1 172 ? -8.653 12.697 1.861 1.00 73.75 172 PHE A C 1
ATOM 1364 O O . PHE A 1 172 ? -9.199 13.580 1.212 1.00 73.75 172 PHE A O 1
ATOM 1371 N N . PHE A 1 173 ? -9.324 11.629 2.299 1.00 72.50 173 PHE A N 1
ATOM 1372 C CA . PHE A 1 173 ? -10.740 11.415 1.987 1.00 72.50 173 PHE A CA 1
ATOM 1373 C C . PHE A 1 173 ? -11.711 12.237 2.855 1.00 72.50 173 PHE A C 1
ATOM 1375 O O . PHE A 1 173 ? -12.794 12.582 2.390 1.00 72.50 173 PHE A O 1
ATOM 1382 N N . SER A 1 174 ? -11.327 12.600 4.084 1.00 68.38 174 SER A N 1
ATOM 1383 C CA . SER A 1 174 ? -12.173 13.349 5.033 1.00 68.38 174 SER A CA 1
ATOM 1384 C C . SER A 1 174 ? -12.000 14.879 4.994 1.00 68.38 174 SER A C 1
ATOM 1386 O O . SER A 1 174 ? -12.723 15.597 5.687 1.00 68.38 174 SER A O 1
ATOM 1388 N N . GLY A 1 175 ? -11.016 15.406 4.258 1.00 54.81 175 GLY A N 1
ATOM 1389 C CA . GLY A 1 175 ? -10.725 16.842 4.176 1.00 54.81 175 GLY A CA 1
ATOM 1390 C C . GLY A 1 175 ? -11.720 17.630 3.303 1.00 54.81 175 GLY A C 1
ATOM 1391 O O . GLY A 1 175 ? -12.428 17.041 2.493 1.00 54.81 175 GLY A O 1
ATOM 1392 N N . PRO A 1 176 ? -11.766 18.977 3.403 1.00 48.41 176 PRO A N 1
ATOM 1393 C CA . PRO A 1 176 ? -12.599 19.825 2.533 1.00 48.41 176 PRO A CA 1
ATOM 1394 C C . PRO A 1 176 ? -12.181 19.791 1.050 1.00 48.41 176 PRO A C 1
ATOM 1396 O O . PRO A 1 176 ? -12.982 20.148 0.188 1.00 48.41 176 PRO A O 1
ATOM 1399 N N . ASP A 1 177 ? -10.959 19.327 0.774 1.00 46.97 177 ASP A N 1
ATOM 1400 C CA . ASP A 1 177 ? -10.424 19.032 -0.561 1.00 46.97 177 ASP A CA 1
ATOM 1401 C C . ASP A 1 177 ? -10.520 17.534 -0.912 1.00 46.97 177 ASP A C 1
ATOM 1403 O O . ASP A 1 177 ? -10.002 17.109 -1.944 1.00 46.97 177 ASP A O 1
ATOM 1407 N N . GLY A 1 178 ? -11.169 16.732 -0.054 1.00 44.59 178 GLY A N 1
ATOM 1408 C CA . GLY A 1 178 ? -11.422 15.314 -0.275 1.00 44.59 178 GLY A CA 1
ATOM 1409 C C . GLY A 1 178 ? -12.151 15.150 -1.590 1.00 44.59 178 GLY A C 1
ATOM 1410 O O . GLY A 1 178 ? -13.233 15.706 -1.781 1.00 44.59 178 GLY A O 1
ATOM 1411 N N . VAL A 1 179 ? -11.460 14.488 -2.514 1.00 47.06 179 VAL A N 1
ATOM 1412 C CA . VAL A 1 179 ? -11.681 14.523 -3.953 1.00 47.06 179 VAL A CA 1
ATOM 1413 C C . VAL A 1 179 ? -13.162 14.697 -4.285 1.00 47.06 179 VAL A C 1
ATOM 1415 O O . VAL A 1 179 ? -13.974 13.786 -4.101 1.00 47.06 179 VAL A O 1
ATOM 1418 N N . ARG A 1 180 ? -13.508 15.877 -4.821 1.00 42.66 180 ARG A N 1
ATOM 1419 C CA . ARG A 1 180 ? -14.651 16.021 -5.727 1.00 42.66 180 ARG A CA 1
ATOM 1420 C C . ARG A 1 180 ? -14.348 15.139 -6.933 1.00 42.66 180 ARG A C 1
ATOM 1422 O O . ARG A 1 180 ? -13.909 15.625 -7.972 1.00 42.66 180 ARG A O 1
ATOM 1429 N N . LEU A 1 181 ? -14.533 13.832 -6.778 1.00 44.06 181 LEU A N 1
ATOM 1430 C CA . LEU A 1 181 ? -14.667 12.927 -7.899 1.00 44.06 181 LEU A CA 1
ATOM 1431 C C . LEU A 1 181 ? -15.973 13.330 -8.553 1.00 44.06 181 LEU A C 1
ATOM 1433 O O . LEU A 1 181 ? -17.051 13.010 -8.062 1.00 44.06 181 LEU A O 1
ATOM 1437 N N . SER A 1 182 ? -15.797 14.181 -9.561 1.00 38.91 182 SER A N 1
ATOM 1438 C CA . SER A 1 182 ? -16.715 14.521 -10.628 1.00 38.91 182 SER A CA 1
ATOM 1439 C C . SER A 1 182 ? -18.015 13.734 -10.540 1.00 38.91 182 SER A C 1
ATOM 1441 O O . SER A 1 182 ? -18.046 12.535 -10.827 1.00 38.91 182 SER A O 1
ATOM 1443 N N . ASP A 1 183 ? -19.097 14.452 -10.234 1.00 37.38 183 ASP A N 1
ATOM 1444 C CA . ASP A 1 183 ? -20.392 14.116 -10.803 1.00 37.38 183 ASP A CA 1
ATOM 1445 C C . ASP A 1 183 ? -20.161 13.700 -12.255 1.00 37.38 183 ASP A C 1
ATOM 1447 O O . ASP A 1 183 ? -19.432 14.363 -13.005 1.00 37.38 183 ASP A O 1
ATOM 1451 N N . GLY A 1 184 ? -20.694 12.534 -12.601 1.00 39.78 184 GLY A N 1
ATOM 1452 C CA . GLY A 1 184 ? -20.508 11.937 -13.904 1.00 39.78 184 GLY A CA 1
ATOM 1453 C C . GLY A 1 184 ? -20.904 12.920 -14.993 1.00 39.78 184 GLY A C 1
ATOM 1454 O O . GLY A 1 184 ? -22.092 13.149 -15.227 1.00 39.78 184 GLY A O 1
ATOM 1455 N N . ASP A 1 185 ? -19.908 13.429 -15.717 1.00 37.84 185 ASP A N 1
ATOM 1456 C CA . ASP A 1 185 ? -20.138 13.988 -17.034 1.00 37.84 185 ASP A CA 1
ATOM 1457 C C . ASP A 1 185 ? -20.429 12.819 -17.983 1.00 37.84 185 ASP A C 1
ATOM 1459 O O . ASP A 1 185 ? -19.578 12.255 -18.668 1.00 37.84 185 ASP A O 1
ATOM 1463 N N . THR A 1 186 ? -21.687 12.392 -17.943 1.00 45.12 186 THR A N 1
ATOM 1464 C CA . THR A 1 186 ? -22.289 11.473 -18.906 1.00 45.12 186 THR A CA 1
ATOM 1465 C C . THR A 1 186 ? -22.634 12.183 -20.223 1.00 45.12 186 THR A C 1
ATOM 1467 O O . THR A 1 186 ? -23.201 11.558 -21.119 1.00 45.12 186 THR A O 1
ATOM 1470 N N . SER A 1 187 ? -22.235 13.448 -20.414 1.00 44.22 187 SER A N 1
ATOM 1471 C CA . SER A 1 187 ? -22.467 14.221 -21.636 1.00 44.22 187 SER A CA 1
ATOM 1472 C C . SER A 1 187 ? -21.322 14.099 -22.653 1.00 44.22 187 SER A C 1
ATOM 1474 O O . SER A 1 187 ? -20.876 15.097 -23.214 1.00 44.22 187 SER A O 1
ATOM 1476 N N . ASN A 1 188 ? -20.850 12.886 -22.961 1.00 42.94 188 ASN A N 1
ATOM 1477 C CA . ASN A 1 188 ? -20.169 12.675 -24.249 1.00 42.94 188 ASN A CA 1
ATOM 1478 C C . ASN A 1 188 ? -20.150 11.220 -24.736 1.00 42.94 188 ASN A C 1
ATOM 1480 O O . ASN A 1 188 ? -19.147 10.725 -25.249 1.00 42.94 188 ASN A O 1
ATOM 1484 N N . ARG A 1 189 ? -21.279 10.511 -24.615 1.00 38.94 189 ARG A N 1
ATOM 1485 C CA . ARG A 1 189 ? -21.520 9.377 -25.515 1.00 38.94 189 ARG A CA 1
ATOM 1486 C C . ARG A 1 189 ? -22.035 9.933 -26.846 1.00 38.94 189 ARG A C 1
ATOM 1488 O O . ARG A 1 189 ? -23.136 10.485 -26.849 1.00 38.94 189 ARG A O 1
ATOM 1495 N N . PRO A 1 190 ? -21.319 9.780 -27.975 1.00 41.59 190 PRO A N 1
ATOM 1496 C CA . PRO A 1 190 ? -21.971 9.887 -29.271 1.00 41.59 190 PRO A CA 1
ATOM 1497 C C . PRO A 1 190 ? -23.085 8.834 -29.299 1.00 41.59 190 PRO A C 1
ATOM 1499 O O . PRO A 1 190 ? -22.839 7.645 -29.084 1.00 41.59 190 PRO A O 1
ATOM 1502 N N . GLY A 1 191 ? -24.326 9.298 -29.446 1.00 37.81 191 GLY A N 1
ATOM 1503 C CA . GLY A 1 191 ? -25.502 8.439 -29.456 1.00 37.81 191 GLY A CA 1
ATOM 1504 C C . GLY A 1 191 ? -25.404 7.369 -30.549 1.00 37.81 191 GLY A C 1
ATOM 1505 O O . GLY A 1 191 ? -24.753 7.593 -31.573 1.00 37.81 191 GLY A O 1
ATOM 1506 N N . PRO A 1 192 ? -26.042 6.203 -30.360 1.00 41.56 192 PRO A N 1
ATOM 1507 C CA . PRO A 1 192 ? -26.162 5.229 -31.430 1.00 41.56 192 PRO A CA 1
ATOM 1508 C C . PRO A 1 192 ? -26.905 5.888 -32.594 1.00 41.56 192 PRO A C 1
ATOM 1510 O O . PRO A 1 192 ? -28.017 6.394 -32.433 1.00 41.56 192 PRO A O 1
ATOM 1513 N N . SER A 1 193 ? -26.274 5.903 -33.767 1.00 44.31 193 SER A N 1
ATOM 1514 C CA . SER A 1 193 ? -26.917 6.281 -35.017 1.00 44.31 193 SER A CA 1
ATOM 1515 C C . SER A 1 193 ? -28.146 5.399 -35.214 1.00 44.31 193 SER A C 1
ATOM 1517 O O . SER A 1 193 ? -28.031 4.204 -35.488 1.00 44.31 193 SER A O 1
ATOM 1519 N N . ALA A 1 194 ? -29.319 6.004 -35.053 1.00 43.78 194 ALA A N 1
ATOM 1520 C CA . ALA A 1 194 ? -30.589 5.449 -35.471 1.00 43.78 194 ALA A CA 1
ATOM 1521 C C . ALA A 1 194 ? -30.558 5.269 -36.995 1.00 43.78 194 ALA A C 1
ATOM 1523 O O . ALA A 1 194 ? -30.750 6.215 -37.753 1.00 43.78 194 ALA A O 1
ATOM 1524 N N . GLY A 1 195 ? -30.278 4.046 -37.435 1.00 37.62 195 GLY A N 1
ATOM 1525 C CA . GLY A 1 195 ? -30.531 3.581 -38.790 1.00 37.62 195 GLY A CA 1
ATOM 1526 C C . GLY A 1 195 ? -31.761 2.688 -38.781 1.00 37.62 195 GLY A C 1
ATOM 1527 O O . GLY A 1 195 ? -31.631 1.470 -38.733 1.00 37.62 195 GLY A O 1
ATOM 1528 N N . CYS A 1 196 ? -32.950 3.294 -38.795 1.00 45.00 196 CYS A N 1
ATOM 1529 C CA . CYS A 1 196 ? -34.117 2.635 -39.370 1.00 45.00 196 CYS A CA 1
ATOM 1530 C C . CYS A 1 196 ? -33.919 2.616 -40.887 1.00 45.00 196 CYS A C 1
ATOM 1532 O O . CYS A 1 196 ? -33.795 3.672 -41.504 1.00 45.00 196 CYS A O 1
ATOM 1534 N N . ALA A 1 197 ? -33.906 1.428 -41.475 1.00 41.91 197 ALA A N 1
ATOM 1535 C CA . ALA A 1 197 ? -34.302 1.243 -42.857 1.00 41.91 197 ALA A CA 1
ATOM 1536 C C . ALA A 1 197 ? -35.078 -0.068 -42.927 1.00 41.91 197 ALA A C 1
ATOM 1538 O O . ALA A 1 197 ? -34.539 -1.146 -42.679 1.00 41.91 197 ALA A O 1
ATOM 1539 N N . ASP A 1 198 ? -36.365 0.097 -43.196 1.00 45.56 198 ASP A N 1
ATOM 1540 C CA . ASP A 1 198 ? -37.308 -0.933 -43.583 1.00 45.56 198 ASP A CA 1
ATOM 1541 C C . ASP A 1 198 ? -36.747 -1.827 -44.692 1.00 45.56 198 ASP A C 1
ATOM 1543 O O . ASP A 1 198 ? -36.156 -1.338 -45.655 1.00 45.56 198 ASP A O 1
ATOM 1547 N N . ALA A 1 199 ? -37.044 -3.119 -44.612 1.00 41.97 199 ALA A N 1
ATOM 1548 C CA . ALA A 1 199 ? -37.403 -3.895 -45.791 1.00 41.97 199 ALA A CA 1
ATOM 1549 C C . ALA A 1 199 ? -38.206 -5.121 -45.350 1.00 41.97 199 ALA A C 1
ATOM 1551 O O . ALA A 1 199 ? -37.702 -5.998 -44.645 1.00 41.97 199 ALA A O 1
ATOM 1552 N N . ALA A 1 200 ? -39.475 -5.101 -45.752 1.00 47.59 200 ALA A N 1
ATOM 1553 C CA . ALA A 1 200 ? -40.323 -6.270 -45.920 1.00 47.59 200 ALA A CA 1
ATOM 1554 C C . ALA A 1 200 ? -39.736 -7.252 -46.949 1.00 47.59 200 ALA A C 1
ATOM 1556 O O . ALA A 1 200 ? -38.953 -6.799 -47.818 1.00 47.59 200 ALA A O 1
#

Foldseek 3Di:
DPPPPPPPVVVVVVVVVVVVVVVVVVVVVVVVVVVVLVVLLVLLVVLLVQLCVLLVVQCVDPPQDPLLNLLSVLLNCLLPPVVNLQVLLVVVVVCVVVVVLDQDDDDPQNVSLVVCVVPPVPNSVSSLSNLLSSQLSSNSVNPPPCPPVSCCCSVPPDPSSSSVSSVVSSCCCVDPVNDPPDDDPPPDDPDPPDDDDDDD